Protein 5H5R (pdb70)

Organism: Homo sapiens (NCBI:txid9606)

Secondary structure (DSSP, 8-state):
--S--GGGG---GGGBEEEBTTS-EEEGGGGTTS-EEEEEE-----HHHHHHHHHHHHHHHGGGT-EEEEEE--TTTT---S-HHHHHHHHHHTT--SEEB-----SSTTS-HHHHHHHTSTT---SSSSS--STT-EEEE-TTS-EEEEE-TTS-GGGGGGTGGGG-/--EEETTEEEE--

Sequence (181 aa):
SASRDDWRAARRSMMHEFSAKDIDGHMMVNLDKYRGFVSIVTNVASQQGKTEVNYTQLVDLHARYAERGLRILAFPSNQFGKQEPGSNEEEIKEFAAGYNVKFDMFSSKIEVNGDDAHPLWKWMKIQPKGKGGIILGNAIKWNFTKFLIDKNGVVVKRYGPMEEEPLVIEKDLPHYFCRAWYQNYCALRR

GO terms:
  GO:0004602 glutathione peroxidase activity (F, IDA)
  GO:0005829 cytosol (C, IDA)
  GO:0019369 arachidonate metabolic process (P, IDA)
  GO:0019372 lipoxygenase pathway (P, IDA)
  GO:0110076 negative regulation of ferroptosis (P, IDA)
  GO:0047066 phospholipid-hydroperoxide glutathione peroxidase activity (F, IDA)
  GO:0005737 cytoplasm (C, EXP)
  GO:0005739 mitochondrion (C, HTP)
  GO:0042759 long-chain fatty acid biosynthetic process (P, TAS)
  GO:0005829 cytosol (C, TAS)
  GO:0047066 phospholipid-hydroperoxide glutathione peroxidase activity (F, TAS)
  GO:0004602 glutathione peroxidase activity (F, IMP)
  GO:0042802 identical protein binding (F, IMP)
  GO:0032991 protein-containing complex (C, IMP)
  GO:0051258 protein polymerization (P, IMP)
  GO:0005515 protein binding (F, IPI)
  GO:0006644 phospholipid metabolic process (P, TAS)
  GO:0070062 extracellular exosome (C, HDA)
  GO:0005634 nucleus (C, HDA)

Radius of gyration: 14.92 Å; Cα contacts (8 Å, |Δi|>4): 391; chains: 2; bounding box: 40×33×33 Å

B-factor: mean 11.1, std 5.09, range [5.58, 38.01]

Structure (mmCIF, N/CA/C/O backbone):
data_5H5R
#
_entry.id   5H5R
#
_cell.length_a   41.247
_cell.length_b   41.247
_cell.length_c   92.902
_cell.angle_alpha   90.00
_cell.angle_beta   90.00
_cell.angle_gamma   120.00
#
_symmetry.space_group_name_H-M   'P 32'
#
loop_
_entity.id
_entity.type
_entity.pdbx_description
1 polymer 'Phospholipid hydroperoxide glutathione peroxidase, mitochondrial'
2 polymer GXpep-2
3 non-polymer GLYCEROL
4 water water
#
loop_
_atom_site.group_PDB
_atom_site.id
_atom_site.type_symbol
_atom_site.label_atom_id
_atom_site.label_alt_id
_atom_site.label_comp_id
_atom_site.label_asym_id
_atom_site.label_entity_id
_atom_site.label_seq_id
_atom_site.pdbx_PDB_ins_code
_atom_site.Cartn_x
_atom_site.Cartn_y
_atom_site.Cartn_z
_atom_site.occupancy
_atom_site.B_iso_or_equiv
_atom_site.auth_seq_id
_atom_site.auth_comp_id
_atom_site.auth_asym_id
_atom_site.auth_atom_id
_atom_site.pdbx_PDB_model_num
ATOM 1 N N . SER A 1 1 ? 36.879 -0.415 28.279 1.00 28.48 29 SER A N 1
ATOM 2 C CA . SER A 1 1 ? 37.736 0.685 28.838 1.00 28.57 29 SER A CA 1
ATOM 3 C C . SER A 1 1 ? 39.234 0.550 28.456 1.00 27.35 29 SER A C 1
ATOM 4 O O . SER A 1 1 ? 39.775 1.453 27.819 1.00 27.15 29 SER A O 1
ATOM 7 N N . ALA A 1 2 ? 39.894 -0.551 28.834 1.00 25.49 30 ALA A N 1
ATOM 8 C CA . ALA A 1 2 ? 41.220 -0.912 28.264 1.00 24.58 30 ALA A CA 1
ATOM 9 C C . ALA A 1 2 ? 41.087 -1.341 26.797 1.00 22.93 30 ALA A C 1
ATOM 10 O O . ALA A 1 2 ? 42.044 -1.269 26.030 1.00 23.23 30 ALA A O 1
ATOM 12 N N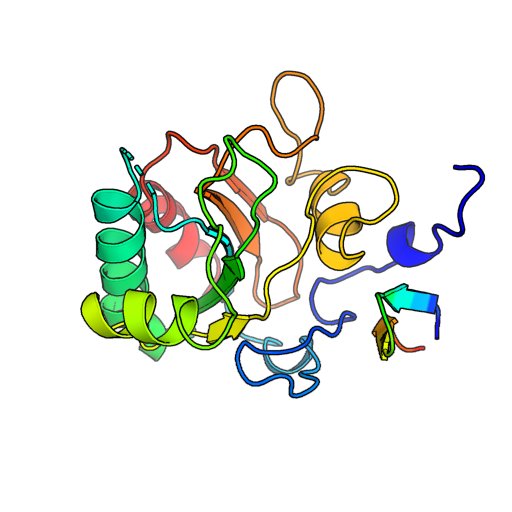 . SER A 1 3 ? 39.901 -1.803 26.419 1.00 20.94 31 SER A N 1
ATOM 13 C CA . SER A 1 3 ? 39.612 -2.152 25.028 1.00 19.16 31 SER A CA 1
ATOM 14 C C . SER A 1 3 ? 39.252 -0.930 24.187 1.00 16.84 31 SER A C 1
ATOM 15 O O . SER A 1 3 ? 38.860 0.131 24.692 1.00 16.67 31 SER A O 1
ATOM 18 N N . ARG A 1 4 ? 39.405 -1.103 22.882 1.00 14.76 32 ARG A N 1
ATOM 19 C CA . ARG A 1 4 ? 39.009 -0.067 21.947 1.00 13.18 32 ARG A CA 1
ATOM 20 C C . ARG A 1 4 ? 37.500 0.145 22.070 1.00 12.36 32 ARG A C 1
ATOM 21 O O . ARG A 1 4 ? 36.713 -0.817 22.024 1.00 12.45 32 ARG A O 1
ATOM 29 N N . ASP A 1 5 ? 37.100 1.399 22.218 1.00 11.86 33 ASP A N 1
ATOM 30 C CA . ASP A 1 5 ? 35.679 1.706 22.381 1.00 11.71 33 ASP A CA 1
ATOM 31 C C . ASP A 1 5 ? 35.230 2.921 21.565 1.00 11.02 33 ASP A C 1
ATOM 32 O O . ASP A 1 5 ? 34.384 3.706 21.988 1.00 10.86 33 ASP A O 1
ATOM 37 N N . ASP A 1 6 ? 35.761 3.028 20.342 1.00 10.73 34 ASP A N 1
ATOM 38 C CA . ASP A 1 6 ? 35.258 4.005 19.379 1.00 10.59 34 ASP A CA 1
ATOM 39 C C . ASP A 1 6 ? 33.814 3.742 18.981 1.00 9.80 34 ASP A C 1
ATOM 40 O O . ASP A 1 6 ? 33.166 4.655 18.462 1.00 9.66 34 ASP A O 1
ATOM 45 N N . TRP A 1 7 ? 33.284 2.534 19.240 1.00 9.26 35 TRP A N 1
ATOM 46 C CA . TRP A 1 7 ? 31.849 2.292 19.077 1.00 8.91 35 TRP A CA 1
ATOM 47 C C . TRP A 1 7 ? 30.994 3.265 19.903 1.00 9.03 35 TRP A C 1
ATOM 48 O O . TRP A 1 7 ? 29.852 3.500 19.543 1.00 8.97 35 TRP A O 1
ATOM 59 N N . ARG A 1 8 ? 31.535 3.822 20.992 1.00 9.63 36 ARG A N 1
ATOM 60 C CA . ARG A 1 8 ? 30.775 4.765 21.794 1.00 10.18 36 ARG A CA 1
ATOM 61 C C . ARG A 1 8 ? 30.357 6.003 21.016 1.00 10.12 36 ARG A C 1
ATOM 62 O O . ARG A 1 8 ? 29.327 6.599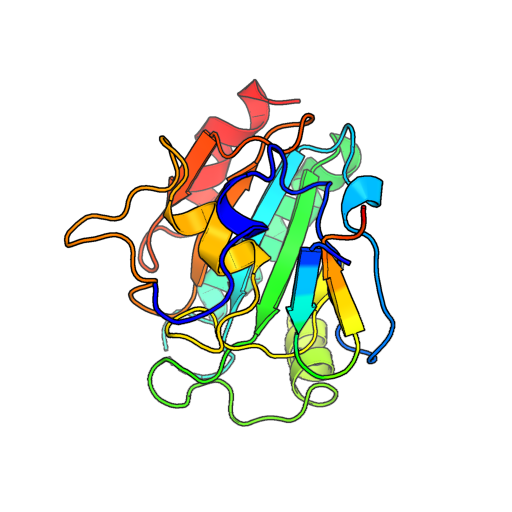 21.342 1.00 10.78 36 ARG A O 1
ATOM 70 N N . ALA A 1 9 ? 31.132 6.387 20.004 1.00 10.06 37 ALA A N 1
ATOM 71 C CA . ALA A 1 9 ? 30.867 7.613 19.237 1.00 10.22 37 ALA A CA 1
ATOM 72 C C . ALA A 1 9 ? 29.934 7.406 18.058 1.00 10.11 37 ALA A C 1
ATOM 73 O O . ALA A 1 9 ? 29.581 8.384 17.404 1.00 10.92 37 ALA A O 1
ATOM 75 N N . ALA A 1 10 ? 29.503 6.176 17.768 1.00 9.56 38 ALA A N 1
ATOM 76 C CA . ALA A 1 10 ? 28.474 5.996 16.747 1.00 9.23 38 ALA A CA 1
ATOM 77 C C . ALA A 1 10 ? 27.234 6.790 17.146 1.00 9.37 38 ALA A C 1
ATOM 78 O O . ALA A 1 10 ? 26.947 6.968 18.331 1.00 9.24 38 ALA A O 1
ATOM 80 N N . ARG A 1 11 ? 26.517 7.282 16.149 1.00 9.81 39 ARG A N 1
ATOM 81 C CA A ARG A 1 11 ? 25.338 8.130 16.372 0.50 9.99 39 ARG A CA 1
ATOM 82 C CA B ARG A 1 11 ? 25.325 8.100 16.407 0.50 10.11 39 ARG A CA 1
ATOM 83 C C . ARG A 1 11 ? 24.015 7.460 15.952 1.00 9.65 39 ARG A C 1
ATOM 84 O O . ARG A 1 11 ? 22.938 8.025 16.132 1.00 9.98 39 ARG A O 1
ATOM 99 N N . SER A 1 12 ? 24.093 6.252 15.407 1.00 9.03 40 SER A N 1
ATOM 100 C CA . SER A 1 12 ? 22.914 5.553 14.901 1.00 8.85 40 SER A CA 1
ATOM 101 C C . SER A 1 12 ? 23.174 4.064 14.809 1.00 8.30 40 SER A C 1
ATOM 102 O O . SER A 1 12 ? 24.307 3.651 14.500 1.00 8.12 40 SER A O 1
ATOM 105 N N . MET A 1 13 ? 22.123 3.266 15.033 1.00 8.15 41 MET A N 1
ATOM 106 C CA A MET A 1 13 ? 22.180 1.839 14.764 0.70 7.70 41 MET A CA 1
ATOM 107 C CA B MET A 1 13 ? 22.177 1.833 14.761 0.30 8.61 41 MET A CA 1
ATOM 108 C C . MET A 1 13 ? 22.602 1.573 13.322 1.00 8.01 41 MET A C 1
ATOM 109 O O . MET A 1 13 ? 23.252 0.563 13.035 1.00 7.91 41 MET A O 1
ATOM 118 N N . HIS A 1 14 ? 22.232 2.487 12.424 1.00 8.32 42 HIS A N 1
ATOM 119 C CA . HIS A 1 14 ? 22.505 2.324 11.003 1.00 8.73 42 HIS A CA 1
ATOM 120 C C . HIS A 1 14 ? 23.971 2.336 10.637 1.00 8.54 42 HIS A C 1
ATOM 121 O O . HIS A 1 14 ? 24.302 1.967 9.505 1.00 9.09 42 HIS A O 1
ATOM 128 N N . GLU A 1 15 ? 24.845 2.758 11.556 1.00 8.12 43 GLU A N 1
ATOM 129 C CA . GLU A 1 15 ? 26.277 2.743 11.278 1.00 8.1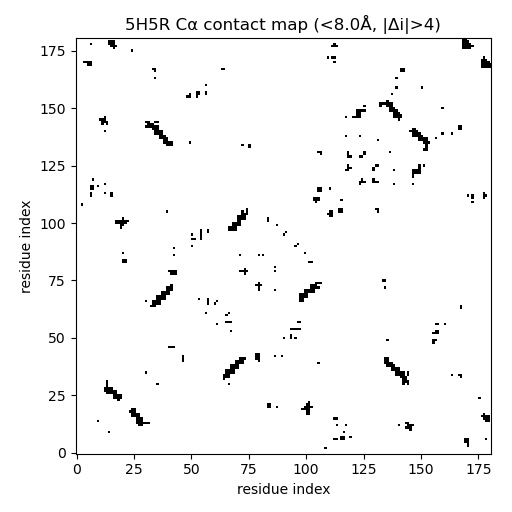9 43 GLU A CA 1
ATOM 130 C C . GLU A 1 15 ? 26.888 1.352 11.355 1.00 7.69 43 GLU A C 1
ATOM 131 O O . GLU A 1 15 ? 27.987 1.147 10.835 1.00 7.63 43 GLU A O 1
ATOM 137 N N . PHE A 1 16 ? 26.222 0.423 12.025 1.00 7.25 44 PHE A N 1
ATOM 138 C CA . PHE A 1 16 ? 26.817 -0.878 12.355 1.00 7.03 44 PHE A CA 1
ATOM 139 C C . PHE A 1 16 ? 26.588 -1.903 11.249 1.00 7.04 44 PHE A C 1
ATOM 140 O O . PHE A 1 16 ? 25.792 -1.689 10.322 1.00 7.24 44 PHE A O 1
ATOM 148 N N . SER A 1 17 ? 27.305 -3.014 11.372 1.00 7.01 45 SER A N 1
ATOM 149 C CA . SER A 1 17 ? 27.153 -4.186 10.502 1.00 7.25 45 SER A CA 1
ATOM 150 C C . SER A 1 17 ? 27.135 -5.430 11.368 1.00 7.15 45 SER A C 1
ATOM 151 O O . SER A 1 17 ? 27.727 -5.448 12.453 1.00 7.16 45 SER A O 1
ATOM 154 N N . ALA A 1 18 ? 26.466 -6.480 10.889 1.00 7.13 46 ALA A N 1
ATOM 155 C CA . ALA A 1 18 ? 26.434 -7.750 11.601 1.00 7.25 46 ALA A CA 1
ATOM 156 C C . ALA A 1 18 ? 26.218 -8.880 10.628 1.00 7.46 46 ALA A C 1
ATOM 157 O O . ALA A 1 18 ? 25.579 -8.713 9.582 1.00 7.83 46 ALA A O 1
ATOM 159 N N . LYS A 1 19 ? 26.718 -10.059 10.975 1.00 7.59 47 LYS A N 1
ATOM 160 C CA . LYS A 1 19 ? 26.442 -11.227 10.151 1.00 8.03 47 LYS A CA 1
ATOM 161 C C . LYS A 1 19 ? 25.041 -11.751 10.374 1.00 7.31 47 LYS A C 1
ATOM 162 O O . LYS A 1 19 ? 24.608 -11.939 11.528 1.00 6.93 47 LYS A O 1
ATOM 168 N N . ASP A 1 20 ? 24.344 -12.012 9.278 1.00 7.14 48 ASP A N 1
ATOM 169 C CA . ASP A 1 20 ? 23.032 -12.640 9.353 1.00 7.27 48 ASP A CA 1
ATOM 170 C C . ASP A 1 20 ? 23.179 -14.106 9.747 1.00 7.03 48 ASP A C 1
ATOM 171 O O . ASP A 1 20 ? 24.296 -14.631 9.894 1.00 6.92 48 ASP A O 1
ATOM 176 N N . ILE A 1 21 ? 22.053 -14.793 9.913 1.00 7.10 49 ILE A N 1
ATOM 177 C CA . ILE A 1 21 ? 22.094 -16.151 10.462 1.00 7.70 49 ILE A CA 1
ATOM 178 C C . ILE A 1 21 ? 22.747 -17.150 9.499 1.00 8.16 49 ILE A C 1
ATOM 179 O O . ILE A 1 21 ? 23.117 -18.237 9.915 1.00 8.42 49 ILE A O 1
ATOM 184 N N . ASP A 1 22 ? 22.862 -16.791 8.217 1.00 8.60 50 ASP A N 1
ATOM 185 C CA . ASP A 1 22 ? 23.578 -17.591 7.220 1.00 9.63 50 ASP A CA 1
ATOM 186 C C . ASP A 1 22 ? 25.047 -17.231 7.065 1.00 9.36 50 ASP A C 1
ATOM 187 O O . ASP A 1 22 ? 25.716 -17.758 6.177 1.00 9.84 50 ASP A O 1
ATOM 192 N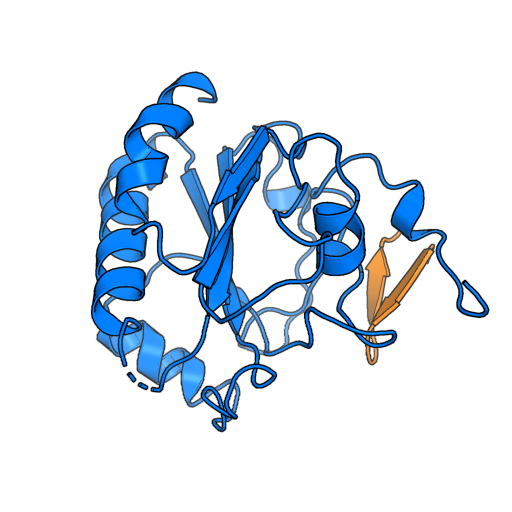 N . GLY A 1 23 ? 25.554 -16.346 7.905 1.00 8.68 51 GLY A N 1
ATOM 193 C CA . GLY A 1 23 ? 26.971 -15.982 7.910 1.00 8.91 51 GLY A CA 1
ATOM 194 C C . GLY A 1 23 ? 27.345 -14.836 6.990 1.00 9.03 51 GLY A C 1
ATOM 195 O O . GLY A 1 23 ? 28.539 -14.555 6.824 1.00 9.65 51 GLY A O 1
ATOM 196 N N . HIS A 1 24 ? 26.359 -14.166 6.390 1.00 9.03 52 HIS A N 1
ATOM 197 C CA . HIS A 1 24 ? 26.633 -13.097 5.421 1.00 9.82 52 HIS A CA 1
ATOM 198 C C . HIS A 1 24 ? 26.596 -11.745 6.092 1.00 10.14 52 HIS A C 1
ATOM 199 O O . HIS A 1 24 ? 25.710 -11.460 6.899 1.00 9.24 52 HIS A O 1
ATOM 206 N N A MET A 1 25 ? 27.548 -10.892 5.731 0.50 11.01 53 MET A N 1
ATOM 207 N N B MET A 1 25 ? 27.562 -10.890 5.770 0.50 10.87 53 MET A N 1
ATOM 208 C CA A MET A 1 25 ? 27.739 -9.599 6.382 0.50 11.85 53 MET A CA 1
ATOM 209 C CA B MET A 1 25 ? 27.663 -9.616 6.471 0.50 11.57 53 MET A CA 1
ATOM 210 C C A MET A 1 25 ? 26.724 -8.567 5.875 0.50 11.50 53 MET A C 1
ATOM 211 C C B MET A 1 25 ? 26.721 -8.580 5.897 0.50 11.35 53 MET A C 1
ATOM 212 O O A MET A 1 25 ? 26.756 -8.221 4.694 0.50 12.17 53 MET A O 1
ATOM 213 O O B MET A 1 25 ? 26.814 -8.232 4.719 0.50 11.96 53 MET A O 1
ATOM 222 N N . VAL A 1 26 ? 25.838 -8.106 6.774 1.00 10.66 54 VAL A N 1
ATOM 223 C CA . VAL A 1 26 ? 24.752 -7.166 6.481 1.00 10.58 54 VAL A CA 1
ATOM 224 C C . VAL A 1 26 ? 25.075 -5.791 7.109 1.00 9.58 54 VAL A C 1
ATOM 225 O O . VAL A 1 26 ? 25.307 -5.667 8.312 1.00 9.21 54 VAL A O 1
ATOM 229 N N . ASN A 1 27 ? 25.066 -4.743 6.287 1.00 9.48 55 ASN A N 1
ATOM 230 C CA . ASN A 1 27 ? 25.169 -3.367 6.786 1.00 9.47 55 ASN A CA 1
ATOM 231 C C . ASN A 1 27 ? 23.794 -2.915 7.255 1.00 8.91 55 ASN A C 1
ATOM 232 O O . ASN A 1 27 ? 22.798 -2.992 6.519 1.00 9.21 55 ASN A O 1
ATOM 237 N N . LEU A 1 28 ? 23.727 -2.423 8.492 1.00 8.36 56 LEU A N 1
ATOM 238 C CA . LEU A 1 28 ? 22.445 -2.088 9.105 1.00 8.32 56 LEU A CA 1
ATOM 239 C C . LEU A 1 28 ? 21.905 -0.746 8.614 1.00 8.71 56 LEU A C 1
ATOM 240 O O . LEU A 1 28 ? 20.796 -0.359 8.992 1.00 8.54 56 LEU A O 1
ATOM 245 N N . ASP A 1 29 ? 22.658 -0.050 7.752 1.00 9.34 57 ASP A N 1
ATOM 246 C CA . ASP A 1 29 ? 22.101 1.136 7.085 1.00 10.25 57 ASP A CA 1
ATOM 247 C C . ASP A 1 29 ? 20.953 0.790 6.130 1.00 10.32 57 ASP A C 1
ATOM 248 O O . ASP A 1 29 ? 20.216 1.684 5.721 1.00 10.68 57 ASP A O 1
ATOM 253 N N . LYS A 1 30 ? 20.761 -0.487 5.801 1.00 10.39 58 LYS A N 1
ATOM 254 C CA . LYS A 1 30 ? 19.514 -0.914 5.123 1.00 11.04 58 LYS A CA 1
ATOM 255 C C . LYS A 1 30 ? 18.248 -0.537 5.901 1.00 10.58 58 LYS A C 1
ATOM 256 O O . LYS A 1 30 ? 17.175 -0.469 5.302 1.00 11.34 58 LYS A O 1
ATOM 262 N N . TYR A 1 31 ? 18.358 -0.305 7.213 1.00 9.64 59 TYR A N 1
ATOM 263 C CA . TYR A 1 31 ? 17.210 0.041 8.047 1.00 9.41 59 TYR A CA 1
ATOM 264 C C . TYR A 1 31 ? 16.924 1.542 8.128 1.00 9.68 59 TYR A C 1
ATOM 265 O O . TYR A 1 31 ? 16.019 1.950 8.840 1.00 9.40 59 TYR A O 1
ATOM 274 N N . ARG A 1 32 ? 17.678 2.368 7.393 1.00 10.59 60 ARG A N 1
ATOM 275 C CA . ARG A 1 32 ? 17.384 3.803 7.279 1.00 11.85 60 ARG A CA 1
ATOM 276 C C . ARG A 1 32 ? 15.965 3.983 6.779 1.00 11.33 60 ARG A C 1
ATOM 277 O O . ARG A 1 32 ? 15.602 3.440 5.729 1.00 11.56 60 ARG A O 1
ATOM 285 N N . GLY A 1 33 ? 15.160 4.723 7.535 1.00 10.85 61 GLY A N 1
ATOM 286 C CA . GLY A 1 33 ? 13.780 4.976 7.158 1.00 11.28 61 GLY A CA 1
ATOM 287 C C . GLY A 1 33 ? 12.795 3.947 7.666 1.00 11.03 61 GLY A C 1
ATOM 288 O O . GLY A 1 33 ? 11.599 4.052 7.372 1.00 11.51 61 GLY A O 1
ATOM 289 N N . PHE A 1 34 ? 13.273 2.948 8.428 1.00 10.53 62 PHE A N 1
ATOM 290 C CA . PHE A 1 34 ? 12.435 1.857 8.951 1.00 10.67 62 PHE A CA 1
ATOM 291 C C . PHE A 1 34 ? 12.494 1.781 10.461 1.00 10.13 62 PHE A C 1
ATOM 292 O O . PHE A 1 34 ? 13.576 1.628 11.044 1.00 12.09 62 PHE A O 1
ATOM 300 N N . VAL A 1 35 ? 11.339 1.798 11.092 1.00 9.15 63 VAL A N 1
ATOM 301 C CA . VAL A 1 35 ? 11.260 1.622 12.543 1.00 8.35 63 VAL A CA 1
ATOM 302 C C . VAL A 1 35 ? 11.709 0.197 12.856 1.00 7.90 63 VAL A C 1
ATOM 303 O O . VAL A 1 35 ? 11.264 -0.747 12.193 1.00 7.84 63 VAL A O 1
ATOM 307 N N . SER A 1 36 ? 12.586 0.046 13.844 1.00 7.61 64 SER A N 1
ATOM 308 C CA . SER A 1 36 ? 13.173 -1.284 14.094 1.00 7.55 64 SER A CA 1
ATOM 309 C C . SER A 1 36 ? 13.078 -1.676 15.550 1.00 7.14 64 SER A C 1
ATOM 310 O O . SER A 1 36 ? 13.167 -0.832 16.445 1.00 7.54 64 SER A O 1
ATOM 313 N N . ILE A 1 37 ? 12.902 -2.971 15.779 1.00 6.82 65 ILE A N 1
ATOM 314 C CA . ILE A 1 37 ? 13.043 -3.563 17.106 1.00 6.73 65 ILE A CA 1
ATOM 315 C C . ILE A 1 37 ? 14.257 -4.464 17.051 1.00 6.35 65 ILE A C 1
ATOM 316 O O . ILE A 1 37 ? 14.335 -5.336 16.179 1.00 6.58 65 ILE A O 1
ATOM 321 N N . VAL A 1 38 ? 15.217 -4.243 17.951 1.00 6.15 66 VAL A N 1
ATOM 322 C CA . VAL A 1 38 ? 16.389 -5.115 18.070 1.00 6.06 66 VAL A CA 1
ATOM 323 C C . VAL A 1 38 ? 16.226 -5.917 19.345 1.00 5.85 66 VAL A C 1
ATOM 324 O O . VAL A 1 38 ? 15.981 -5.343 20.420 1.00 6.2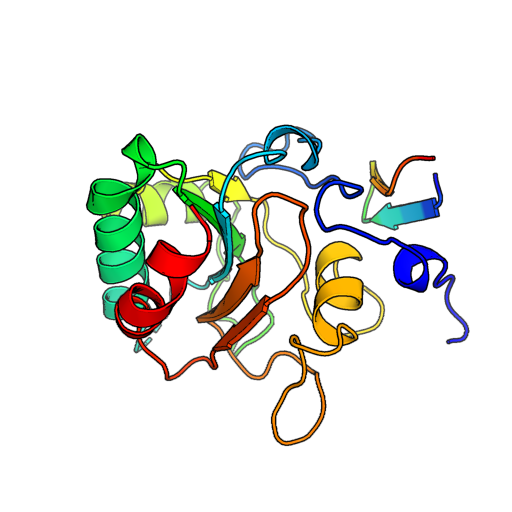3 66 VAL A O 1
ATOM 328 N N . THR A 1 39 ? 16.367 -7.248 19.239 1.00 5.68 67 THR A N 1
ATOM 329 C CA . THR A 1 39 ? 16.139 -8.096 20.401 1.00 5.86 67 THR A CA 1
ATOM 330 C C . THR A 1 39 ? 17.112 -9.250 20.421 1.00 5.72 67 THR A C 1
ATOM 331 O O . THR A 1 39 ? 17.552 -9.714 19.362 1.00 6.00 67 THR A O 1
ATOM 335 N N . ASN A 1 40 ? 17.454 -9.714 21.617 1.00 5.76 68 ASN A N 1
ATOM 336 C CA . ASN A 1 40 ? 18.285 -10.913 21.773 1.00 5.75 68 ASN A CA 1
ATOM 337 C C . ASN A 1 40 ? 17.377 -12.101 22.066 1.00 5.84 68 ASN A C 1
ATOM 338 O O . ASN A 1 40 ? 16.493 -11.996 22.926 1.00 6.21 68 ASN A O 1
ATOM 343 N N . VAL A 1 41 ? 17.588 -13.212 21.356 1.00 5.88 69 VAL A N 1
ATOM 344 C CA . VAL A 1 41 ? 16.674 -14.334 21.430 1.00 6.02 69 VAL A CA 1
ATOM 345 C C . VAL A 1 41 ? 17.375 -15.582 21.948 1.00 6.16 69 VAL A C 1
ATOM 346 O O . VAL A 1 41 ? 18.606 -15.676 21.982 1.00 6.17 69 VAL A O 1
ATOM 350 N N . ALA A 1 42 ? 16.568 -16.547 22.368 1.00 6.54 70 ALA A N 1
ATOM 351 C CA . ALA A 1 42 ? 17.060 -17.871 22.779 1.00 6.84 70 ALA A CA 1
ATOM 352 C C . ALA A 1 42 ? 15.892 -18.849 22.600 1.00 7.09 70 ALA A C 1
ATOM 353 O O . ALA A 1 42 ? 14.720 -18.464 22.702 1.00 7.20 70 ALA A O 1
ATOM 355 N N . SER A 1 43 ? 16.229 -20.102 22.332 1.00 7.47 71 SER A N 1
ATOM 356 C CA . SER A 1 43 ? 15.218 -21.129 22.032 1.00 8.03 71 SER A CA 1
ATOM 357 C C . SER A 1 43 ? 14.696 -21.896 23.236 1.00 8.63 71 SER A C 1
ATOM 358 O O . SER A 1 43 ? 13.624 -22.480 23.130 1.00 8.89 71 SER A O 1
ATOM 361 N N . GLN A 1 44 ? 15.426 -21.917 24.351 1.00 9.09 72 GLN A N 1
ATOM 362 C CA A GLN A 1 44 ? 15.119 -22.829 25.473 0.50 9.94 72 GLN A CA 1
ATOM 363 C CA B GLN A 1 44 ? 15.136 -22.830 25.470 0.50 9.83 72 GLN A CA 1
ATOM 364 C C . GLN A 1 44 ? 14.767 -22.069 26.747 1.00 10.06 72 GLN A C 1
ATOM 365 O O . GLN A 1 44 ? 15.179 -22.433 27.838 1.00 10.92 72 GLN A O 1
ATOM 385 N N . GLY A 1 46 ? 11.535 -20.310 29.122 1.00 10.83 74 GLY A N 1
ATOM 386 C CA . GLY A 1 46 ? 10.102 -20.471 29.357 1.00 11.26 74 GLY A CA 1
ATOM 387 C C . GLY A 1 46 ? 9.222 -19.502 28.586 1.00 11.18 74 GLY A C 1
ATOM 388 O O . GLY A 1 46 ? 8.064 -19.812 28.268 1.00 12.16 74 GLY A O 1
ATOM 389 N N . LYS A 1 47 ? 9.750 -18.318 28.288 1.00 10.77 75 LYS A N 1
ATOM 390 C CA . LYS A 1 47 ? 9.037 -17.307 27.507 1.00 10.89 75 LYS A CA 1
ATOM 391 C C . LYS A 1 47 ? 9.453 -17.242 26.034 1.00 9.49 75 LYS A C 1
ATOM 392 O O . LYS A 1 47 ? 9.082 -16.307 25.326 1.00 9.02 75 LYS A O 1
ATOM 398 N N . THR A 1 48 ? 10.202 -18.238 25.546 1.00 8.69 76 THR A N 1
ATOM 399 C CA . THR A 1 48 ? 10.536 -18.291 24.115 1.00 8.29 76 THR A CA 1
ATOM 400 C C . THR A 1 48 ? 9.283 -18.253 23.246 1.00 8.28 76 THR A C 1
ATOM 401 O O . THR A 1 48 ? 9.216 -17.495 22.271 1.00 7.88 76 THR A O 1
ATOM 405 N N . GLU A 1 49 ? 8.294 -19.057 23.608 1.00 8.93 77 GLU A N 1
ATOM 406 C CA . GLU A 1 49 ? 7.079 -19.140 22.809 1.00 9.69 77 GLU A CA 1
ATOM 407 C C . GLU A 1 49 ? 6.339 -17.809 22.728 1.00 9.22 77 GLU A C 1
ATOM 408 O O . GLU A 1 49 ? 5.971 -17.359 21.650 1.00 8.93 77 GLU A O 1
ATOM 414 N N . VAL A 1 50 ? 6.100 -17.186 23.862 1.00 9.09 78 VAL A N 1
ATOM 415 C CA . VAL A 1 50 ? 5.366 -15.923 23.847 1.00 9.31 78 VAL A CA 1
ATOM 416 C C . VAL A 1 50 ? 6.143 -14.841 23.101 1.00 8.57 78 VAL A C 1
ATOM 417 O O . VAL A 1 50 ? 5.553 -14.052 22.344 1.00 8.50 78 VAL A O 1
ATOM 421 N N . ASN A 1 51 ? 7.466 -14.795 23.289 1.00 8.03 79 ASN A N 1
ATOM 422 C CA . ASN A 1 51 ? 8.261 -13.790 22.584 1.00 7.78 79 ASN A CA 1
ATOM 423 C C . ASN A 1 51 ? 8.287 -14.008 21.075 1.00 7.64 79 ASN A C 1
ATOM 424 O O . ASN A 1 51 ? 8.025 -13.073 20.319 1.00 7.53 79 ASN A O 1
ATOM 429 N N . TYR A 1 52 ? 8.577 -15.230 20.621 1.00 7.40 80 TYR A N 1
ATOM 430 C CA . TYR A 1 52 ? 8.611 -15.448 19.171 1.00 7.38 80 TYR A CA 1
ATOM 431 C C . TYR A 1 52 ? 7.238 -15.219 18.556 1.00 7.51 80 TYR A C 1
ATOM 432 O O . TYR A 1 52 ? 7.114 -14.576 17.509 1.00 7.48 80 TYR A O 1
ATOM 441 N N . THR A 1 53 ? 6.186 -15.737 19.194 1.00 7.79 81 THR A N 1
ATOM 442 C CA . THR A 1 53 ? 4.868 -15.593 18.593 1.00 8.22 81 THR A CA 1
ATOM 443 C C . THR A 1 53 ? 4.460 -14.119 18.470 1.00 8.01 81 THR A C 1
ATOM 444 O O . THR A 1 53 ? 3.893 -13.692 17.456 1.00 8.03 81 THR A O 1
ATOM 448 N N . GLN A 1 54 ? 4.751 -13.337 19.507 1.00 7.86 82 GLN A N 1
ATOM 449 C CA . GLN A 1 54 ? 4.350 -11.930 19.487 1.00 7.95 82 GLN A CA 1
ATOM 450 C C . GLN A 1 54 ? 5.252 -11.078 18.598 1.00 7.65 82 GLN A C 1
ATOM 451 O O . GLN A 1 54 ? 4.783 -10.097 18.015 1.00 7.68 82 GLN A O 1
ATOM 457 N N . LEU A 1 55 ? 6.529 -11.433 18.471 1.00 7.52 83 LEU A N 1
ATOM 458 C CA . LEU A 1 55 ? 7.384 -10.738 17.506 1.00 7.39 83 LEU A CA 1
ATOM 459 C C . LEU A 1 55 ? 6.898 -10.985 16.083 1.00 7.49 83 LEU A C 1
ATOM 460 O O . LEU A 1 55 ? 6.860 -10.066 15.246 1.00 7.30 83 LEU A O 1
ATOM 465 N N . VAL A 1 56 ? 6.518 -12.231 15.803 1.00 7.56 84 VAL A N 1
ATOM 466 C CA . VAL A 1 56 ? 5.926 -12.574 14.510 1.00 7.91 84 VAL A CA 1
ATOM 467 C C . VAL A 1 56 ? 4.633 -11.768 14.301 1.00 8.28 84 VAL A C 1
ATOM 468 O O . VAL A 1 56 ? 4.424 -11.211 13.221 1.00 8.51 84 VAL A O 1
ATOM 472 N N . ASP A 1 57 ? 3.786 -11.688 15.324 1.00 8.61 85 ASP A N 1
ATOM 473 C CA . ASP A 1 57 ? 2.569 -10.860 15.246 1.00 9.15 85 ASP A CA 1
ATOM 474 C C . ASP A 1 57 ? 2.900 -9.421 14.874 1.00 8.83 85 ASP A C 1
ATOM 475 O O . ASP A 1 57 ? 2.292 -8.851 13.961 1.00 9.01 85 ASP A O 1
ATOM 480 N N . LEU A 1 58 ? 3.864 -8.821 15.562 1.00 8.61 86 LEU A N 1
ATOM 481 C CA . LEU A 1 58 ? 4.232 -7.449 15.262 1.00 8.67 86 LEU A CA 1
ATOM 482 C C . LEU A 1 58 ? 4.712 -7.269 13.836 1.00 8.56 86 LEU A C 1
ATOM 483 O O . LEU A 1 58 ? 4.319 -6.319 13.143 1.00 8.74 86 LEU A O 1
ATOM 488 N N . HIS A 1 59 ? 5.590 -8.159 13.393 1.00 8.49 87 HIS A N 1
ATOM 489 C CA . HIS A 1 59 ? 6.099 -8.064 12.033 1.00 8.86 87 HIS A CA 1
ATOM 490 C C . HIS A 1 59 ? 4.998 -8.255 11.000 1.00 9.06 87 HIS A C 1
ATOM 491 O O . HIS A 1 59 ? 4.921 -7.508 10.012 1.00 9.18 87 HIS A O 1
ATOM 498 N N . ALA A 1 60 ? 4.127 -9.222 11.227 1.00 9.32 88 ALA A N 1
ATOM 499 C CA . ALA A 1 60 ? 3.027 -9.468 10.295 1.00 10.04 88 ALA A CA 1
ATOM 500 C C . ALA A 1 60 ? 2.118 -8.256 10.176 1.00 10.30 88 ALA A C 1
ATOM 501 O O . ALA A 1 60 ? 1.674 -7.901 9.081 1.00 10.88 88 ALA A O 1
ATOM 503 N N . ARG A 1 61 ? 1.823 -7.636 11.305 1.00 10.08 89 ARG A N 1
ATOM 504 C CA . ARG A 1 61 ? 0.946 -6.465 11.339 1.00 10.45 89 ARG A CA 1
ATOM 505 C C . ARG A 1 61 ? 1.575 -5.205 10.766 1.00 10.22 89 ARG A C 1
ATOM 506 O O . ARG A 1 61 ? 0.882 -4.419 10.107 1.00 10.86 89 ARG A O 1
ATOM 514 N N . TYR A 1 62 ? 2.856 -4.979 11.037 1.00 9.66 90 TYR A N 1
ATOM 515 C CA . TYR A 1 62 ? 3.442 -3.651 10.797 1.00 9.65 90 TYR A CA 1
ATOM 516 C C . TYR A 1 62 ? 4.569 -3.620 9.761 1.00 9.90 90 TYR A C 1
ATOM 517 O O . TYR A 1 62 ? 5.095 -2.555 9.463 1.00 9.59 90 TYR A O 1
ATOM 526 N N . ALA A 1 63 ? 4.959 -4.760 9.196 1.00 10.25 91 ALA A N 1
ATOM 527 C CA . ALA A 1 63 ? 6.017 -4.740 8.173 1.00 11.04 91 ALA A CA 1
ATOM 528 C C . ALA A 1 63 ? 5.669 -3.782 7.040 1.00 11.88 91 ALA A C 1
ATOM 529 O O . ALA A 1 63 ? 6.533 -3.082 6.522 1.00 11.78 91 ALA A O 1
ATOM 531 N N . GLU A 1 64 ? 4.387 -3.726 6.674 1.00 13.53 92 GLU A N 1
ATOM 532 C CA . GLU A 1 64 ? 3.907 -2.812 5.625 1.00 15.47 92 GLU A CA 1
ATOM 533 C C . GLU A 1 64 ? 4.032 -1.319 5.994 1.00 15.54 92 GLU A C 1
ATOM 534 O O . GLU A 1 64 ? 4.110 -0.458 5.101 1.00 16.88 92 GLU A O 1
ATOM 540 N N . ARG A 1 65 ? 4.009 -0.998 7.282 1.00 14.90 93 ARG A N 1
ATOM 541 C CA . ARG A 1 65 ? 4.294 0.375 7.773 1.00 14.99 93 ARG A CA 1
ATOM 542 C C . ARG A 1 65 ? 5.790 0.686 7.801 1.00 14.41 93 ARG A C 1
ATOM 543 O O . ARG A 1 65 ? 6.162 1.845 7.997 1.00 15.90 93 ARG A O 1
ATOM 551 N N . GLY A 1 66 ? 6.632 -0.326 7.637 1.00 12.82 94 GLY A N 1
ATOM 552 C CA . GLY A 1 66 ? 8.064 -0.169 7.746 1.00 11.82 94 GLY A CA 1
ATOM 553 C C . GLY A 1 66 ? 8.683 -0.771 8.997 1.00 10.73 94 GLY A C 1
ATOM 554 O O . GLY A 1 66 ? 9.862 -0.525 9.247 1.00 11.40 94 GLY A O 1
ATOM 555 N N . LEU A 1 67 ? 7.946 -1.568 9.777 1.00 9.56 95 LEU A N 1
ATOM 556 C CA . LEU A 1 67 ? 8.572 -2.219 10.929 1.00 8.46 95 LEU A CA 1
ATOM 557 C C . LEU A 1 67 ? 9.507 -3.345 10.507 1.00 7.92 95 LEU A C 1
ATOM 558 O O . LEU A 1 67 ? 9.127 -4.212 9.722 1.00 7.97 95 LEU A O 1
ATOM 563 N N . ARG A 1 68 ? 10.708 -3.308 11.074 1.00 7.34 96 ARG A N 1
ATOM 564 C CA . ARG A 1 68 ? 11.692 -4.372 10.895 1.00 7.26 96 ARG A CA 1
ATOM 565 C C . ARG A 1 68 ? 12.087 -4.884 12.262 1.00 6.82 96 ARG A C 1
ATOM 566 O O . ARG A 1 68 ? 12.091 -4.135 13.242 1.00 6.97 96 ARG A O 1
ATOM 574 N N . ILE A 1 69 ? 12.421 -6.175 12.326 1.00 6.50 97 ILE A N 1
ATOM 575 C CA . ILE A 1 69 ? 12.849 -6.794 13.576 1.00 6.43 97 ILE A CA 1
ATOM 576 C C . ILE A 1 69 ? 14.164 -7.485 13.315 1.00 6.16 97 ILE A C 1
ATOM 577 O O . ILE A 1 69 ? 14.280 -8.263 12.379 1.00 6.32 97 ILE A O 1
ATOM 582 N N . LEU A 1 70 ? 15.166 -7.146 14.129 1.00 6.02 98 LEU A N 1
ATOM 583 C CA . LEU A 1 70 ? 16.509 -7.717 14.068 1.00 6.09 98 LEU A CA 1
ATOM 584 C C . LE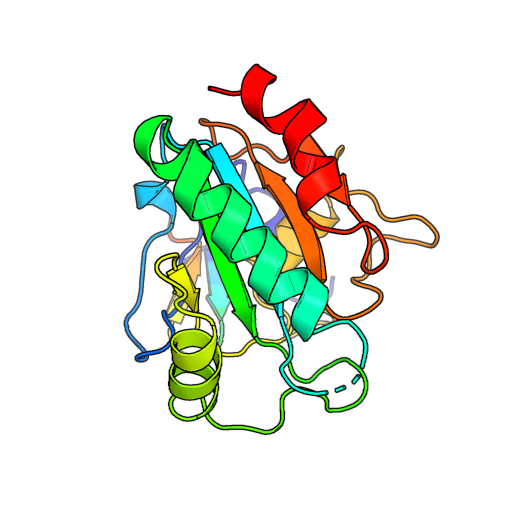U A 1 70 ? 16.686 -8.578 15.316 1.00 5.95 98 LEU A C 1
ATOM 585 O O . LEU A 1 70 ? 16.697 -8.069 16.443 1.00 6.44 98 LEU A O 1
ATOM 590 N N . ALA A 1 71 ? 16.766 -9.889 15.123 1.00 5.82 99 ALA A N 1
ATOM 591 C CA . ALA A 1 71 ? 16.843 -10.847 16.222 1.00 5.85 99 ALA A CA 1
ATOM 592 C C . ALA A 1 71 ? 18.241 -11.442 16.270 1.00 5.79 99 ALA A C 1
ATOM 593 O O . ALA A 1 71 ? 18.707 -12.081 15.313 1.00 5.91 99 ALA A O 1
ATOM 595 N N . PHE A 1 72 ? 18.900 -11.244 17.408 1.00 5.59 100 PHE A N 1
ATOM 596 C CA . PHE A 1 72 ? 20.245 -11.713 17.655 1.00 5.67 100 PHE A CA 1
ATOM 597 C C . PHE A 1 72 ? 20.209 -12.844 18.662 1.00 5.58 100 PHE A C 1
ATOM 598 O O . PHE A 1 72 ? 19.958 -12.618 19.853 1.00 5.67 100 PHE A O 1
ATOM 606 N N . PRO A 1 73 ? 20.458 -14.094 18.240 1.00 5.65 101 PRO A N 1
ATOM 607 C CA . PRO A 1 73 ? 20.574 -15.169 19.208 1.00 5.90 101 PRO A CA 1
ATOM 608 C C . PRO A 1 73 ? 21.765 -14.934 20.129 1.00 6.13 101 PRO A C 1
ATOM 609 O O . PRO A 1 73 ? 22.773 -14.383 19.712 1.00 6.30 101 PRO A O 1
ATOM 613 N N . SER A 1 74 ? 21.647 -15.376 21.379 1.00 6.33 102 SER A N 1
ATOM 614 C CA . SER A 1 74 ? 22.781 -15.380 22.301 1.00 6.73 102 SER A CA 1
ATOM 615 C C . SER A 1 74 ? 22.619 -16.516 23.276 1.00 6.89 102 SER A C 1
ATOM 616 O O . SER A 1 74 ? 21.508 -16.831 23.705 1.00 6.90 102 SER A O 1
ATOM 619 N N . ASN A 1 75 ? 23.748 -17.139 23.603 1.00 7.18 103 ASN A N 1
ATOM 620 C CA . ASN A 1 75 ? 23.798 -18.242 24.575 1.00 7.57 103 ASN A CA 1
ATOM 621 C C . ASN A 1 75 ? 24.283 -17.801 25.943 1.00 8.07 103 ASN A C 1
ATOM 622 O O . ASN A 1 75 ? 24.661 -18.649 26.756 1.00 8.78 103 ASN A O 1
ATOM 627 N N . GLN A 1 76 ? 24.262 -16.503 26.230 1.00 8.05 104 GLN A N 1
ATOM 628 C CA . GLN A 1 76 ? 24.792 -15.988 27.491 1.00 8.45 104 GLN A CA 1
ATOM 629 C C . GLN A 1 76 ? 23.868 -16.117 28.704 1.00 8.59 104 GLN A C 1
ATOM 630 O O . GLN A 1 76 ? 24.299 -15.850 29.829 1.00 9.39 104 GLN A O 1
ATOM 636 N N . PHE A 1 77 ? 22.625 -16.553 28.503 1.00 8.42 105 PHE A N 1
ATOM 637 C CA . PHE A 1 77 ? 21.606 -16.532 29.566 1.00 8.70 105 PHE A CA 1
ATOM 638 C C . PHE A 1 77 ? 21.056 -17.930 29.760 1.00 8.97 105 PHE A C 1
ATOM 639 O O . PHE A 1 77 ? 20.165 -18.393 29.072 1.00 8.80 105 PHE A O 1
ATOM 647 N N . GLY A 1 78 ? 21.621 -18.609 30.747 1.00 9.47 106 GLY A N 1
ATOM 648 C CA . GLY A 1 78 ? 21.233 -19.966 31.103 1.00 10.01 106 GLY A CA 1
ATOM 649 C C . GLY A 1 78 ? 21.605 -21.000 30.068 1.00 10.21 106 GLY A C 1
ATOM 650 O O . GLY A 1 78 ? 21.050 -22.087 30.088 1.00 10.49 106 GLY A O 1
ATOM 651 N N . LYS A 1 79 ? 22.530 -20.676 29.156 1.00 10.38 107 LYS A N 1
ATOM 652 C CA . LYS A 1 79 ? 22.859 -21.567 28.043 1.00 10.81 107 LYS A CA 1
ATOM 653 C C . LYS A 1 79 ? 21.596 -22.012 27.303 1.00 9.91 107 LYS A C 1
ATOM 654 O O . LYS A 1 79 ? 21.428 -23.168 26.940 1.00 9.79 107 LYS A O 1
ATOM 660 N N . GLN A 1 80 ? 20.719 -21.050 27.048 1.00 9.03 108 GLN A N 1
ATOM 661 C CA . GLN A 1 80 ? 19.419 -21.342 26.450 1.00 8.81 108 GLN A CA 1
ATOM 662 C C . GLN A 1 80 ? 19.413 -21.220 24.924 1.00 8.26 108 GLN A C 1
ATOM 663 O O . GLN A 1 80 ? 18.360 -21.327 24.294 1.00 7.89 108 GLN A O 1
ATOM 669 N N . GLU A 1 81 ? 20.587 -21.010 24.325 1.00 7.98 109 GLU A N 1
ATOM 670 C CA . GLU A 1 81 ? 20.721 -21.033 22.866 1.00 7.88 109 GLU A CA 1
ATOM 671 C C . GLU A 1 81 ? 21.953 -21.860 22.480 1.00 8.25 109 GLU A C 1
ATOM 672 O O . GLU A 1 81 ? 22.913 -21.334 21.942 1.00 8.07 109 GLU A O 1
ATOM 678 N N . PRO A 1 82 ? 21.934 -23.168 22.772 1.00 8.82 110 PRO A N 1
ATOM 679 C CA . PRO A 1 82 ? 23.121 -23.990 22.504 1.00 9.30 110 PRO A CA 1
ATOM 680 C C . PRO A 1 82 ? 23.317 -24.388 21.041 1.00 9.31 110 PRO A C 1
ATOM 681 O O . PRO A 1 82 ? 24.356 -24.939 20.701 1.00 10.62 110 PRO A O 1
ATOM 685 N N . GLY A 1 83 ? 22.340 -24.161 20.189 1.00 8.94 111 GLY A N 1
ATOM 686 C CA . GLY A 1 83 ? 22.367 -24.647 18.827 1.00 8.83 111 GLY A CA 1
ATOM 687 C C . GLY A 1 83 ? 23.262 -23.878 17.888 1.00 8.24 111 GLY A C 1
ATOM 688 O O . GLY A 1 83 ? 23.695 -22.740 18.161 1.00 8.37 111 GLY A O 1
ATOM 689 N N . SER A 1 84 ? 23.541 -24.495 16.746 1.00 7.95 112 SER A N 1
ATOM 690 C CA . SER A 1 84 ? 24.233 -23.790 15.671 1.00 7.75 112 SER A CA 1
ATOM 691 C C . SER A 1 84 ? 23.306 -22.755 15.055 1.00 7.39 112 SER A C 1
ATOM 692 O O . SER A 1 84 ? 22.075 -22.794 15.233 1.00 7.22 112 SER A O 1
ATOM 695 N N . ASN A 1 85 ? 23.889 -21.845 14.292 1.00 7.41 113 ASN A N 1
ATOM 696 C CA . ASN A 1 85 ? 23.065 -20.875 13.567 1.00 7.48 113 ASN A CA 1
ATOM 697 C C . ASN A 1 85 ? 22.034 -21.570 12.676 1.00 7.62 113 ASN A C 1
ATOM 698 O O . ASN A 1 85 ? 20.886 -21.116 12.600 1.00 7.19 113 ASN A O 1
ATOM 703 N N . GLU A 1 86 ? 22.405 -22.656 12.000 1.00 8.19 114 GLU A N 1
ATOM 704 C CA A GLU A 1 86 ? 21.451 -23.376 11.156 0.50 8.66 114 GLU A CA 1
ATOM 705 C CA B GLU A 1 86 ? 21.455 -23.385 11.158 0.50 8.64 114 GLU A CA 1
ATOM 706 C C . GLU A 1 86 ? 20.298 -23.938 11.987 1.00 8.33 114 GLU A C 1
ATOM 707 O O . GLU A 1 86 ? 19.140 -23.869 11.576 1.00 8.06 114 GLU A O 1
ATOM 718 N N . GLU A 1 87 ? 20.603 -24.497 13.156 1.00 7.88 115 GLU A N 1
ATOM 719 C CA . GLU A 1 87 ? 19.534 -25.008 14.026 1.00 7.79 115 GLU A CA 1
ATOM 720 C C . GLU A 1 87 ? 18.612 -23.891 14.502 1.00 7.21 115 GLU A C 1
ATOM 721 O O . GLU A 1 87 ? 17.394 -24.071 14.576 1.00 7.21 115 GLU A O 1
ATOM 727 N N . ILE A 1 88 ? 19.189 -22.738 14.838 1.00 6.94 116 ILE A N 1
ATOM 728 C CA . ILE A 1 88 ? 18.392 -21.600 15.302 1.00 6.81 116 ILE A CA 1
ATOM 729 C C . ILE A 1 88 ? 17.489 -21.079 14.167 1.00 6.87 116 ILE A C 1
ATOM 730 O O . ILE A 1 88 ? 16.316 -20.744 14.400 1.00 6.84 116 ILE A O 1
ATOM 735 N N . LYS A 1 89 ? 18.016 -21.053 12.940 1.00 7.11 117 LYS A N 1
ATOM 736 C CA . LYS A 1 89 ? 17.223 -20.678 11.781 1.00 7.60 117 LYS A CA 1
ATOM 737 C C . LYS A 1 89 ? 16.002 -21.582 11.653 1.00 7.66 117 LYS A C 1
ATOM 738 O O . LYS A 1 89 ? 14.865 -21.112 11.432 1.00 7.63 117 LYS A O 1
ATOM 744 N N . GLU A 1 90 ? 16.227 -22.899 11.764 1.00 7.93 118 GLU A N 1
ATOM 745 C CA . GLU A 1 90 ? 15.125 -23.858 11.674 1.00 8.57 118 GLU A CA 1
ATOM 746 C C . GLU A 1 90 ? 14.109 -23.677 12.798 1.00 7.92 118 GLU A C 1
ATOM 747 O O . GLU A 1 90 ? 12.901 -23.821 12.588 1.00 8.06 118 GLU A O 1
ATOM 753 N N . PHE A 1 91 ? 14.602 -23.364 13.995 1.00 7.35 119 PHE A N 1
ATOM 754 C CA . PHE A 1 91 ? 13.727 -23.098 15.146 1.00 7.28 119 PHE A CA 1
ATOM 755 C C . PHE A 1 91 ? 12.824 -21.889 14.875 1.00 7.15 119 PHE A C 1
ATOM 756 O O . PHE A 1 91 ? 11.598 -21.930 15.063 1.00 7.15 119 PHE A O 1
ATOM 764 N N . ALA A 1 92 ? 13.428 -20.817 14.388 1.00 6.88 120 ALA A N 1
ATOM 765 C CA . ALA A 1 92 ? 12.673 -19.626 14.022 1.00 6.94 120 ALA A CA 1
ATOM 766 C C . ALA A 1 92 ? 11.668 -19.906 12.918 1.00 7.24 120 ALA A C 1
ATOM 767 O O . ALA A 1 92 ? 10.529 -19.397 12.959 1.00 7.33 120 ALA A O 1
ATOM 769 N N . ALA A 1 93 ? 12.047 -20.724 11.945 1.00 7.59 121 ALA A N 1
ATOM 770 C CA . ALA A 1 93 ? 11.121 -21.094 10.874 1.00 8.19 121 ALA A CA 1
ATOM 771 C C . ALA A 1 93 ? 9.888 -21.789 11.413 1.00 8.51 121 ALA A C 1
ATOM 772 O O . ALA A 1 93 ? 8.784 -21.647 10.870 1.00 8.75 121 ALA A O 1
ATOM 774 N N . GLY A 1 94 ? 10.031 -22.543 12.496 1.00 8.60 122 GLY A N 1
ATOM 775 C CA . GLY A 1 94 ? 8.880 -23.204 13.117 1.00 9.07 122 GLY A CA 1
ATOM 776 C C . GLY A 1 94 ? 7.829 -22.247 13.641 1.00 9.28 122 GLY A C 1
ATOM 777 O O . GLY A 1 94 ? 6.669 -22.620 13.754 1.00 10.40 122 GLY A O 1
ATOM 778 N N . TYR A 1 95 ? 8.240 -21.026 13.977 1.00 9.02 123 TYR A N 1
ATOM 779 C CA . TYR A 1 95 ? 7.325 -19.955 14.392 1.00 9.26 123 TYR A CA 1
ATOM 780 C C . TYR A 1 95 ? 6.893 -19.074 13.226 1.00 9.22 123 TYR A C 1
ATOM 781 O O . TYR A 1 95 ? 6.246 -18.044 13.437 1.00 9.52 123 TYR A O 1
ATOM 790 N N . ASN A 1 96 ? 7.230 -19.459 12.000 1.00 9.23 124 ASN A N 1
ATOM 791 C CA . ASN A 1 96 ? 6.878 -18.681 10.813 1.00 9.55 124 ASN A CA 1
ATOM 792 C C . ASN A 1 96 ? 7.493 -17.285 10.819 1.00 8.63 124 ASN A C 1
ATOM 793 O O . ASN A 1 96 ? 6.912 -16.323 10.306 1.00 8.71 124 ASN A O 1
ATOM 798 N N . VAL A 1 97 ? 8.697 -17.179 11.365 1.00 7.81 125 VAL A N 1
ATOM 799 C CA . VAL A 1 97 ? 9.436 -15.933 11.369 1.00 7.37 125 VAL A CA 1
ATOM 800 C C . VAL A 1 97 ? 9.764 -15.505 9.943 1.00 7.29 125 VAL A C 1
ATOM 801 O O . VAL A 1 97 ? 10.279 -16.287 9.143 1.00 7.39 125 VAL A O 1
ATOM 805 N N . LYS A 1 98 ? 9.487 -14.232 9.648 1.00 7.36 126 LYS A N 1
ATOM 806 C CA . LYS A 1 98 ? 9.852 -13.619 8.358 1.00 7.83 126 LYS A CA 1
ATOM 807 C C . LYS A 1 98 ? 10.680 -12.347 8.548 1.00 7.48 126 LYS A C 1
ATOM 808 O O . LYS A 1 98 ? 11.013 -11.698 7.555 1.00 7.91 126 LYS A O 1
ATOM 814 N N . PHE A 1 99 ? 10.998 -12.000 9.782 1.00 7.06 127 PHE A N 1
ATOM 815 C CA . PHE A 1 99 ? 11.875 -10.890 10.083 1.00 6.86 127 PHE A CA 1
ATOM 816 C C . PHE A 1 99 ? 13.341 -11.360 10.004 1.00 6.71 127 PHE A C 1
ATOM 817 O O . PHE A 1 99 ? 13.614 -12.459 9.519 1.00 7.12 127 PHE A O 1
ATOM 825 N N . ASP A 1 100 ? 14.288 -10.521 10.424 1.00 6.58 128 ASP A N 1
ATOM 826 C CA . ASP A 1 100 ? 15.696 -10.709 10.133 1.00 6.80 128 ASP A CA 1
ATOM 827 C C . ASP A 1 100 ? 16.414 -11.379 11.277 1.00 6.56 128 ASP A C 1
ATOM 828 O O . ASP A 1 100 ? 16.531 -10.821 12.363 1.00 7.10 128 ASP A O 1
ATOM 833 N N . MET A 1 101 ? 16.875 -12.605 11.011 1.00 6.44 129 MET A N 1
ATOM 834 C CA . MET A 1 101 ? 17.629 -13.388 11.991 1.00 6.44 129 MET A CA 1
ATOM 835 C C . MET A 1 101 ? 19.115 -13.199 11.740 1.00 6.22 129 MET A C 1
ATOM 836 O O . MET A 1 101 ? 19.574 -13.265 10.594 1.00 6.48 129 MET A O 1
ATOM 841 N N . PHE A 1 102 ? 19.859 -13.001 12.822 1.00 6.06 130 PHE A N 1
ATOM 842 C CA . PHE A 1 102 ? 21.296 -12.797 12.782 1.00 6.16 130 PHE A CA 1
ATOM 843 C C . PHE A 1 102 ? 22.046 -13.986 13.366 1.00 6.14 130 PHE A C 1
ATOM 844 O O . PHE A 1 102 ? 21.465 -14.821 14.063 1.00 6.33 130 PHE A O 1
ATOM 852 N N . SER A 1 103 ? 23.349 -14.052 13.077 1.00 6.16 131 SER A N 1
ATOM 853 C CA A SER A 1 103 ? 24.206 -15.050 13.723 0.70 6.42 131 SER A CA 1
ATOM 854 C CA B SER A 1 103 ? 24.260 -15.001 13.701 0.30 6.45 131 SER A CA 1
ATOM 855 C C . SER A 1 103 ? 24.309 -14.802 15.219 1.00 6.39 131 SER A C 1
ATOM 856 O O . SER A 1 103 ? 24.226 -13.672 15.704 1.00 6.27 131 SER A O 1
ATOM 861 N N . LYS A 1 104 ? 24.485 -15.888 15.951 1.00 6.63 132 LYS A N 1
ATOM 862 C CA . LYS A 1 104 ? 24.591 -15.838 17.404 1.00 6.95 132 LYS A CA 1
ATOM 863 C C . LYS A 1 104 ? 25.770 -14.979 17.817 1.00 7.00 132 LYS A C 1
ATOM 864 O O . LYS A 1 104 ? 26.840 -15.072 17.223 1.00 7.13 132 LYS A O 1
ATOM 870 N N . ILE A 1 105 ? 25.550 -14.173 18.855 1.00 6.88 133 ILE A N 1
ATOM 871 C CA . ILE A 1 105 ? 26.556 -13.259 19.377 1.00 7.24 133 ILE A CA 1
ATOM 872 C C . ILE A 1 105 ? 26.528 -13.252 20.893 1.00 7.52 133 ILE A C 1
ATOM 873 O O . ILE A 1 105 ? 25.603 -13.767 21.527 1.00 8.05 133 ILE A O 1
ATOM 878 N N . GLU A 1 106 ? 27.544 -12.628 21.471 1.00 7.90 134 GLU A N 1
ATOM 879 C CA . GLU A 1 106 ? 27.468 -12.147 22.858 1.00 8.37 134 GLU A CA 1
ATOM 880 C C . GLU A 1 106 ? 26.906 -10.727 22.873 1.00 7.77 134 GLU A C 1
ATOM 881 O O . GLU A 1 106 ? 27.193 -9.925 21.985 1.00 7.51 134 GLU A O 1
ATOM 887 N N . VAL A 1 107 ? 26.127 -10.434 23.909 1.00 7.54 135 VAL A N 1
ATOM 888 C CA . VAL A 1 107 ? 25.526 -9.109 24.115 1.00 7.48 135 VAL A CA 1
ATOM 889 C C . VAL A 1 107 ? 26.065 -8.382 25.344 1.00 7.69 135 VAL A C 1
ATOM 890 O O . VAL A 1 107 ? 25.872 -7.160 25.449 1.00 7.65 135 VAL A O 1
ATOM 894 N N . ASN A 1 108 ? 26.720 -9.127 26.251 1.00 8.01 136 ASN A N 1
ATOM 895 C CA . ASN A 1 108 ? 27.366 -8.553 27.433 1.00 8.65 136 ASN A CA 1
ATOM 896 C C . ASN A 1 108 ? 28.851 -8.886 27.461 1.00 9.28 136 ASN A C 1
ATOM 897 O O . ASN A 1 108 ? 29.288 -9.855 26.859 1.00 9.15 136 ASN A O 1
ATOM 902 N N . GLY A 1 109 ? 29.606 -8.069 28.190 1.00 10.31 137 GLY A N 1
ATOM 903 C CA . GLY A 1 109 ? 31.033 -8.280 28.393 1.00 11.41 137 GLY A CA 1
ATOM 904 C C . GLY A 1 109 ? 31.859 -7.658 27.302 1.00 12.06 137 GLY A C 1
ATOM 905 O O . GLY A 1 109 ? 31.347 -7.050 26.346 1.00 11.58 137 GLY A O 1
ATOM 906 N N . ASP A 1 110 ? 33.168 -7.834 27.444 1.00 13.54 138 ASP A N 1
ATOM 907 C CA . ASP A 1 110 ? 34.131 -7.169 26.563 1.00 14.77 138 ASP A CA 1
ATOM 908 C C . ASP A 1 110 ? 34.076 -7.668 25.134 1.00 14.37 138 ASP A C 1
ATOM 909 O O . ASP A 1 110 ? 34.508 -6.960 24.226 1.00 14.53 138 ASP A O 1
ATOM 914 N N . ASP A 1 111 ? 33.575 -8.886 24.936 1.00 13.95 139 ASP A N 1
ATOM 915 C CA . ASP A 1 111 ? 33.452 -9.477 23.600 1.00 13.97 139 ASP A CA 1
ATOM 916 C C . ASP A 1 111 ? 32.025 -9.402 23.038 1.00 12.35 139 ASP A C 1
ATOM 917 O O . ASP A 1 111 ? 31.678 -10.150 22.135 1.00 12.59 139 ASP A O 1
ATOM 922 N N . ALA A 1 112 ? 31.200 -8.515 23.575 1.00 10.70 140 ALA A N 1
ATOM 923 C CA . ALA A 1 112 ? 29.871 -8.297 23.020 1.00 9.63 140 ALA A CA 1
ATOM 924 C C . ALA A 1 112 ? 29.959 -7.638 21.655 1.00 8.96 140 ALA A C 1
ATOM 925 O O . ALA A 1 112 ? 30.883 -6.861 21.368 1.00 9.51 140 ALA A O 1
ATOM 927 N N . HIS A 1 113 ? 28.989 -7.919 20.807 1.00 8.19 141 HIS A N 1
ATOM 928 C CA . HIS A 1 113 ? 28.886 -7.190 19.541 1.00 7.67 141 HIS A CA 1
ATOM 929 C C . HIS A 1 113 ? 28.797 -5.688 19.811 1.00 7.43 141 HIS A C 1
ATOM 930 O O . HIS A 1 113 ? 28.028 -5.257 20.669 1.00 7.12 141 HIS A O 1
ATOM 937 N N . PRO A 1 114 ? 29.552 -4.873 19.048 1.00 7.54 142 PRO A N 1
ATOM 938 C CA . PRO A 1 114 ? 29.560 -3.437 19.354 1.00 7.55 142 PRO A CA 1
ATOM 939 C C . PRO A 1 114 ? 28.224 -2.728 19.178 1.00 7.12 142 PRO A C 1
ATOM 940 O O . PRO A 1 114 ? 28.016 -1.712 19.819 1.00 7.00 142 PRO A O 1
ATOM 944 N N . LEU A 1 115 ? 27.322 -3.228 18.337 1.00 6.82 143 LEU A N 1
ATOM 945 C CA . LEU A 1 115 ? 25.975 -2.646 18.292 1.00 6.77 143 LEU A CA 1
ATOM 946 C C . LEU A 1 115 ? 25.309 -2.719 19.677 1.00 6.46 143 LEU A C 1
ATOM 947 O O . LEU A 1 115 ? 24.637 -1.785 20.112 1.00 6.40 143 LEU A O 1
ATOM 952 N N . TRP A 1 116 ? 25.450 -3.868 20.336 1.00 6.25 144 TRP A N 1
ATOM 953 C CA . TRP A 1 116 ? 24.876 -4.083 21.664 1.00 6.37 144 TRP A CA 1
ATOM 954 C C . TRP A 1 116 ? 25.579 -3.257 22.720 1.00 6.61 144 TRP A C 1
ATOM 955 O O . TRP A 1 116 ? 24.922 -2.672 23.567 1.00 6.84 144 TRP A O 1
ATOM 966 N N . LYS A 1 117 ? 26.909 -3.158 22.649 1.00 6.80 145 LYS A N 1
ATOM 967 C CA . LYS A 1 117 ? 27.622 -2.227 23.525 1.00 7.15 145 LYS A CA 1
ATOM 968 C C . LYS A 1 117 ? 27.034 -0.810 23.397 1.00 7.11 145 LYS A C 1
ATOM 969 O O . LYS A 1 117 ? 26.781 -0.121 24.384 1.00 7.27 145 LYS A O 1
ATOM 975 N N . TRP A 1 118 ? 26.822 -0.393 22.152 1.00 6.89 146 TRP A N 1
ATOM 976 C CA . TRP A 1 118 ? 26.331 0.957 21.842 1.00 6.88 146 TRP A CA 1
ATOM 977 C C . TRP A 1 118 ? 24.895 1.153 22.347 1.00 6.70 146 TRP A C 1
ATOM 978 O O . TRP A 1 118 ? 24.597 2.155 22.981 1.00 6.81 146 TRP A O 1
ATOM 989 N N . MET A 1 119 ? 24.001 0.197 22.066 1.00 6.54 147 MET A N 1
ATOM 990 C CA . MET A 1 119 ? 22.598 0.370 22.464 1.00 6.75 147 MET A CA 1
ATOM 991 C C . MET A 1 119 ? 22.478 0.569 23.971 1.00 6.94 147 MET A C 1
ATOM 992 O O . MET A 1 119 ? 21.673 1.388 24.440 1.00 6.96 147 MET A O 1
ATOM 997 N N . LYS A 1 120 ? 23.281 -0.175 24.727 1.00 7.20 148 LYS A N 1
ATOM 998 C CA . LYS A 1 120 ? 23.224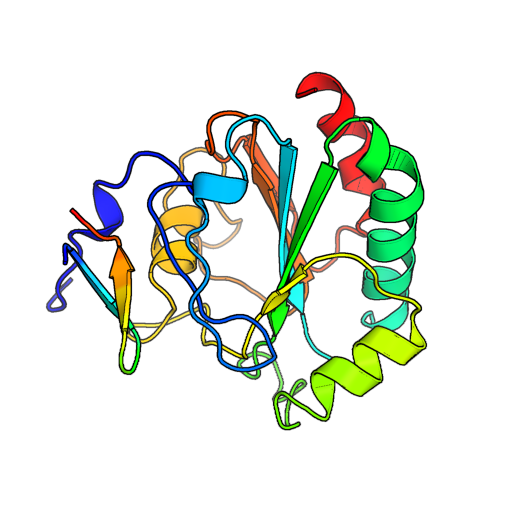 -0.159 26.184 1.00 7.77 148 LYS A CA 1
ATOM 999 C C . LYS A 1 120 ? 23.637 1.155 26.810 1.00 8.36 148 LYS A C 1
ATOM 1000 O O . LYS A 1 120 ? 23.244 1.402 27.945 1.00 8.97 148 LYS A O 1
ATOM 1006 N N . ILE A 1 121 ? 24.409 1.991 26.111 1.00 8.41 149 ILE A N 1
ATOM 1007 C CA . ILE A 1 121 ? 24.810 3.309 26.650 1.00 8.83 149 ILE A CA 1
ATOM 1008 C C . ILE A 1 121 ? 23.936 4.434 26.119 1.00 8.65 149 ILE A C 1
ATOM 1009 O O . ILE A 1 121 ? 24.196 5.586 26.459 1.00 9.03 149 ILE A O 1
ATOM 1014 N N . GLN A 1 122 ? 22.921 4.149 25.293 1.00 8.31 150 GLN A N 1
ATOM 1015 C CA . GLN A 1 122 ? 22.092 5.242 24.765 1.00 8.50 150 GLN A CA 1
ATOM 1016 C C . GLN A 1 122 ? 21.201 5.812 25.850 1.00 8.98 150 GLN A C 1
ATOM 1017 O O . GLN A 1 122 ? 20.808 5.083 26.769 1.00 8.73 150 GLN A O 1
ATOM 1023 N N . PRO A 1 123 ? 20.868 7.115 25.771 1.00 9.89 151 PRO A N 1
ATOM 1024 C CA . PRO A 1 123 ? 20.014 7.718 26.792 1.00 10.63 151 PRO A CA 1
ATOM 1025 C C . PRO A 1 123 ? 18.704 6.964 27.041 1.00 10.86 151 PRO A C 1
ATOM 1026 O O . PRO A 1 123 ? 18.283 6.845 28.187 1.00 11.63 151 PRO A O 1
ATOM 1030 N N . LYS A 1 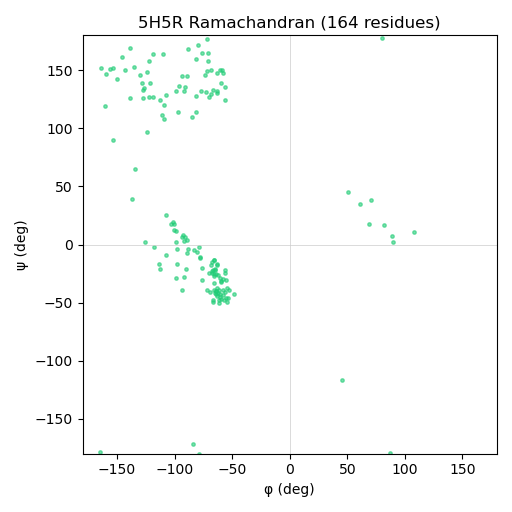124 ? 18.077 6.453 25.981 1.00 10.85 152 LYS A N 1
ATOM 1031 C CA . LYS A 1 124 ? 16.832 5.674 26.129 1.00 11.28 152 LYS A CA 1
ATOM 1032 C C . LYS A 1 124 ? 17.068 4.167 26.102 1.00 10.70 152 LYS A C 1
ATOM 1033 O O . LYS A 1 124 ? 16.116 3.387 26.007 1.00 10.97 152 LYS A O 1
ATOM 1039 N N . GLY A 1 125 ? 18.323 3.754 26.199 1.00 10.19 153 GLY A N 1
ATOM 1040 C CA . GLY A 1 125 ? 18.685 2.344 26.318 1.00 10.00 153 GLY A CA 1
ATOM 1041 C C . GLY A 1 125 ? 19.082 1.910 27.718 1.00 10.10 153 GLY A C 1
ATOM 1042 O O . GLY A 1 125 ? 19.713 0.863 27.895 1.00 9.96 153 GLY A O 1
ATOM 1043 N N . LYS A 1 126 ? 18.721 2.718 28.709 1.00 10.88 154 LYS A N 1
ATOM 1044 C CA . LYS A 1 126 ? 19.136 2.477 30.089 1.00 11.46 154 LYS A CA 1
ATOM 1045 C C . LYS A 1 126 ? 18.409 1.276 30.671 1.00 10.92 154 LYS A C 1
ATOM 1046 O O . LYS A 1 126 ? 17.223 1.122 30.457 1.00 11.31 154 LYS A O 1
ATOM 1052 N N A GLY A 1 127 ? 19.138 0.429 31.399 0.50 10.74 155 GLY A N 1
ATOM 1053 N N B GLY A 1 127 ? 19.134 0.439 31.402 0.50 10.81 155 GLY A N 1
ATOM 1054 C CA A GLY A 1 127 ? 18.550 -0.696 32.133 0.50 10.67 155 GLY A CA 1
ATOM 1055 C CA B GLY A 1 127 ? 18.528 -0.684 32.087 0.50 10.76 155 GLY A CA 1
ATOM 1056 C C A GLY A 1 127 ? 18.154 -0.230 33.527 0.50 10.92 155 GLY A C 1
ATOM 1057 C C B GLY A 1 127 ? 18.098 -0.304 33.488 0.50 11.00 155 GLY A C 1
ATOM 1058 O O A GLY A 1 127 ? 18.218 1.017 33.839 0.50 11.41 155 GLY A O 1
ATOM 1059 O O B GLY A 1 127 ? 18.225 0.897 33.941 0.50 11.52 155 GLY A O 1
ATOM 1060 N N A ILE A 1 128 ? 17.716 -1.166 34.369 0.50 10.73 156 ILE A N 1
ATOM 1061 N N B ILE A 1 128 ? 17.530 -1.305 34.149 0.50 10.77 156 ILE A N 1
ATOM 1062 C CA A ILE A 1 128 ? 17.187 -0.817 35.701 0.50 11.08 156 ILE A CA 1
ATOM 1063 C CA B ILE A 1 128 ? 17.298 -1.302 35.565 0.50 11.02 156 ILE A CA 1
ATOM 1064 C C A ILE A 1 128 ? 18.287 -0.666 36.792 0.50 11.14 156 ILE A C 1
ATOM 1065 C C B ILE A 1 128 ? 18.390 -2.205 36.106 0.50 10.72 156 ILE A C 1
ATOM 1066 O O A ILE A 1 128 ? 18.470 0.388 37.344 0.50 11.64 156 ILE A O 1
ATOM 1067 O O B ILE A 1 128 ? 18.634 -3.290 35.673 0.50 10.36 156 ILE A O 1
ATOM 1076 N N . LEU A 1 129 ? 19.056 -1.693 37.074 1.00 10.72 157 LEU A N 1
ATOM 1077 C CA . LEU A 1 129 ? 20.203 -2.117 37.849 1.00 10.45 157 LEU A CA 1
ATOM 1078 C C . LEU A 1 129 ? 21.388 -2.162 36.901 1.00 9.85 157 LEU A C 1
ATOM 1079 O O . LEU A 1 129 ? 21.975 -3.216 36.656 1.00 9.78 157 LEU A O 1
ATOM 1084 N N . GLY A 1 130 ? 21.729 -1.001 36.357 1.00 9.64 158 GLY A N 1
ATOM 1085 C CA . GLY A 1 130 ? 22.775 -0.900 35.354 1.00 9.42 158 GLY A CA 1
ATOM 1086 C C . GLY A 1 130 ? 22.251 -1.298 33.992 1.00 8.92 158 GLY A C 1
ATOM 1087 O O . GLY A 1 130 ? 21.097 -1.704 33.825 1.00 8.76 158 GLY A O 1
ATOM 1088 N N . ASN A 1 131 ? 23.118 -1.192 32.998 1.00 8.77 159 ASN A N 1
ATOM 1089 C CA . ASN A 1 131 ? 22.711 -1.305 31.592 1.00 8.53 159 ASN A CA 1
ATOM 1090 C C . ASN A 1 131 ? 22.926 -2.662 30.964 1.00 8.12 159 ASN A C 1
ATOM 1091 O O . ASN A 1 131 ? 22.508 -2.842 29.818 1.00 7.65 159 ASN A O 1
ATOM 1096 N N . ALA A 1 132 ? 23.526 -3.616 31.674 1.00 8.13 160 ALA A N 1
ATOM 1097 C CA . ALA A 1 132 ? 23.758 -4.933 31.094 1.00 7.99 160 ALA A CA 1
ATOM 1098 C C . ALA A 1 132 ? 22.441 -5.568 30.666 1.00 7.60 160 ALA A C 1
ATOM 1099 O O . ALA A 1 132 ? 21.380 -5.311 31.263 1.00 7.62 160 ALA A O 1
ATOM 1101 N N . ILE A 1 133 ? 22.500 -6.397 29.632 1.00 7.31 161 ILE A N 1
ATOM 1102 C CA . ILE A 1 133 ? 21.335 -7.191 29.261 1.00 7.29 161 ILE A CA 1
ATOM 1103 C C . ILE A 1 133 ? 21.110 -8.216 30.370 1.00 7.62 161 ILE A C 1
ATOM 1104 O O . ILE A 1 133 ? 22.043 -8.902 30.761 1.00 8.20 161 ILE A O 1
ATOM 1109 N N . LYS A 1 134 ? 19.890 -8.306 30.886 1.00 7.71 162 LYS A N 1
ATOM 1110 C CA . LYS A 1 134 ? 19.652 -9.140 32.073 1.00 8.09 162 LYS A CA 1
ATOM 1111 C C . LYS A 1 134 ? 19.238 -10.555 31.774 1.00 7.90 162 LYS A C 1
ATOM 1112 O O . LYS A 1 134 ? 19.463 -11.438 32.593 1.00 8.17 162 LYS A O 1
ATOM 1118 N N . TRP A 1 135 ? 18.595 -10.784 30.642 1.00 7.60 163 TRP A N 1
ATOM 1119 C CA . TRP A 1 135 ? 18.189 -12.135 30.260 1.00 7.53 163 TRP A CA 1
ATOM 1120 C C . TRP A 1 135 ? 17.839 -12.102 28.780 1.00 7.12 163 TRP A C 1
ATOM 1121 O O . TRP A 1 135 ? 17.972 -11.064 28.098 1.00 6.96 163 TRP A O 1
ATOM 1132 N N . ASN A 1 136 ? 17.407 -13.251 28.264 1.00 7.03 164 ASN A N 1
ATOM 1133 C CA . ASN A 1 136 ? 16.938 -13.340 26.885 1.00 6.86 164 ASN A CA 1
ATOM 1134 C C . ASN A 1 136 ? 15.746 -12.419 26.682 1.00 6.80 164 ASN A C 1
ATOM 1135 O O . ASN A 1 136 ? 14.984 -12.142 27.612 1.00 7.13 164 ASN A O 1
ATOM 1140 N N . PHE A 1 137 ? 15.605 -11.934 25.458 1.00 6.42 165 PHE A N 1
ATOM 1141 C CA . PHE A 1 137 ? 14.419 -11.164 25.028 1.00 6.49 165 PHE A CA 1
ATOM 1142 C C . PHE A 1 137 ? 14.336 -9.776 25.655 1.00 6.47 165 PHE A C 1
ATOM 1143 O O . PHE A 1 137 ? 13.250 -9.283 25.945 1.00 6.96 165 PHE A O 1
ATOM 1151 N N . THR A 1 138 ? 15.481 -9.116 25.803 1.00 6.41 166 THR A N 1
ATOM 1152 C CA . THR A 1 138 ? 15.457 -7.669 25.942 1.00 6.47 166 THR A CA 1
ATOM 1153 C C . THR A 1 138 ? 15.136 -7.092 24.557 1.00 6.30 166 THR A C 1
ATOM 1154 O O . THR A 1 138 ? 15.548 -7.668 23.550 1.00 6.30 166 THR A O 1
ATOM 1158 N N . LYS A 1 139 ? 14.404 -5.971 24.526 1.00 6.37 167 LYS A N 1
ATOM 1159 C CA . LYS A 1 139 ? 14.056 -5.309 23.259 1.00 6.39 167 LYS A CA 1
ATOM 1160 C C . LYS A 1 139 ? 14.418 -3.846 23.271 1.00 6.44 167 LYS A C 1
ATOM 1161 O O . LYS A 1 139 ? 14.196 -3.157 24.258 1.00 7.02 167 LYS A O 1
ATOM 1167 N N . PHE A 1 140 ? 14.946 -3.364 22.154 1.00 6.22 168 PHE A N 1
ATOM 1168 C CA . PHE A 1 140 ? 15.180 -1.940 21.946 1.00 6.40 168 PHE A CA 1
ATOM 1169 C C . PHE A 1 140 ? 14.355 -1.495 20.751 1.00 6.41 168 PHE A C 1
ATOM 1170 O O . PHE A 1 140 ? 14.437 -2.085 19.670 1.00 6.64 168 PHE A O 1
ATOM 1178 N N . LEU A 1 141 ? 13.557 -0.457 20.942 1.00 6.59 169 LEU A N 1
ATOM 1179 C CA . LEU A 1 141 ? 12.839 0.185 19.837 1.00 6.78 169 LEU A CA 1
ATOM 1180 C C . LEU A 1 141 ? 13.700 1.319 19.312 1.00 6.96 169 LEU A C 1
ATOM 1181 O O . LEU A 1 141 ? 14.214 2.141 20.083 1.00 7.03 169 LEU A O 1
ATOM 1186 N N . ILE A 1 142 ? 13.850 1.351 17.992 1.00 7.13 170 ILE A N 1
ATOM 1187 C CA . ILE A 1 142 ? 14.762 2.258 17.305 1.00 7.58 170 ILE A CA 1
ATOM 1188 C C . ILE A 1 142 ? 13.972 2.990 16.226 1.00 7.58 170 ILE A C 1
ATOM 1189 O O . ILE A 1 142 ? 13.213 2.382 15.461 1.00 7.34 170 ILE A O 1
ATOM 1194 N N . ASP A 1 143 ? 14.147 4.304 16.179 1.00 7.66 171 ASP A N 1
ATOM 1195 C CA . ASP A 1 143 ? 13.384 5.129 15.248 1.00 8.11 171 ASP A CA 1
ATOM 1196 C C . ASP A 1 143 ? 13.957 5.055 13.819 1.00 8.11 171 ASP A C 1
ATOM 1197 O O . ASP A 1 143 ? 14.935 4.356 13.564 1.00 7.87 171 ASP A O 1
ATOM 1202 N N . LYS A 1 144 ? 13.336 5.775 12.889 1.00 8.47 172 LYS A N 1
ATOM 1203 C CA . LYS A 1 144 ? 13.720 5.718 11.472 1.00 8.87 172 LYS A CA 1
ATOM 1204 C C . LYS A 1 144 ? 15.126 6.250 11.220 1.00 8.97 172 LYS A C 1
ATOM 1205 O O . LYS A 1 144 ? 15.719 5.941 10.178 1.00 9.15 172 LYS A O 1
ATOM 1211 N N . ASN A 1 145 ? 15.645 7.063 12.140 1.00 9.19 173 ASN A N 1
ATOM 1212 C CA . ASN A 1 145 ? 17.018 7.569 12.062 1.00 9.70 173 ASN A CA 1
ATOM 1213 C C . ASN A 1 145 ? 18.040 6.708 12.792 1.00 8.99 173 ASN A C 1
ATOM 1214 O O . ASN A 1 145 ? 19.233 7.056 12.836 1.00 9.43 173 ASN A O 1
ATOM 1219 N N . GLY A 1 146 ? 17.592 5.586 13.352 1.00 8.23 174 GLY A N 1
ATOM 1220 C CA . GLY A 1 146 ? 18.494 4.672 14.046 1.00 7.84 174 GLY A CA 1
ATOM 1221 C C . GLY A 1 146 ? 18.813 5.066 15.475 1.00 7.64 174 GLY A C 1
ATOM 1222 O O . GLY A 1 146 ? 19.763 4.546 16.053 1.00 7.77 174 GLY A O 1
ATOM 1223 N N . VAL A 1 147 ? 18.010 5.949 16.057 1.00 7.72 175 VAL A N 1
ATOM 1224 C CA . VAL A 1 147 ? 18.168 6.375 17.437 1.00 8.00 175 VAL A CA 1
ATOM 1225 C C . VAL A 1 147 ? 17.335 5.473 18.353 1.00 7.73 175 VAL A C 1
ATOM 1226 O O . VAL A 1 147 ? 16.167 5.176 18.066 1.00 7.66 175 VAL A O 1
ATOM 1230 N N . VAL A 1 148 ? 17.915 5.047 19.458 1.00 7.68 176 VAL A N 1
ATOM 1231 C CA . VAL A 1 148 ? 17.179 4.232 20.435 1.00 7.76 176 VAL A CA 1
ATOM 1232 C C . VAL A 1 148 ? 16.142 5.120 21.113 1.00 7.87 176 VAL A C 1
ATOM 1233 O O . VAL A 1 148 ? 16.474 6.198 21.638 1.00 8.18 176 VAL A O 1
ATOM 1237 N N . VAL A 1 149 ? 14.886 4.694 21.111 1.00 7.93 177 VAL A N 1
ATOM 1238 C CA . VAL A 1 149 ? 13.832 5.466 21.738 1.00 8.44 177 VAL A CA 1
ATOM 1239 C C . VAL A 1 149 ? 13.244 4.802 22.961 1.00 8.38 177 VAL A C 1
ATOM 1240 O O . VAL A 1 149 ? 12.675 5.507 23.781 1.00 8.78 177 VAL A O 1
ATOM 1244 N N . LYS A 1 150 ? 13.381 3.486 23.129 1.00 8.22 178 LYS A N 1
ATOM 1245 C CA . LYS A 1 150 ? 12.896 2.840 24.351 1.00 8.33 178 LYS A CA 1
ATOM 1246 C C . LYS A 1 150 ? 13.525 1.457 24.463 1.00 7.85 178 LYS A C 1
ATOM 1247 O O . LYS A 1 150 ? 13.876 0.834 23.468 1.00 8.01 178 LYS A O 1
ATOM 1253 N N . ARG A 1 151 ? 13.666 1.003 25.704 1.00 7.79 179 ARG A N 1
ATOM 1254 C CA . ARG A 1 151 ? 14.142 -0.339 26.030 1.00 7.67 179 ARG A CA 1
ATOM 1255 C C . ARG A 1 151 ? 13.087 -1.054 26.848 1.00 7.80 179 ARG A C 1
ATOM 1256 O O . ARG A 1 151 ? 12.498 -0.446 27.742 1.00 8.31 179 ARG A O 1
ATOM 1264 N N . TYR A 1 152 ? 12.889 -2.329 26.556 1.00 7.54 180 TYR A N 1
ATOM 1265 C CA . TYR A 1 152 ? 11.910 -3.168 27.235 1.00 7.80 180 TYR A CA 1
ATOM 1266 C C . TYR A 1 152 ? 12.614 -4.408 27.752 1.00 7.82 180 TYR A C 1
ATOM 1267 O O . TYR A 1 152 ? 13.397 -5.027 27.045 1.00 7.74 180 TYR A O 1
ATOM 1276 N N . GLY A 1 153 ? 12.331 -4.779 28.991 1.00 8.29 181 GLY A N 1
ATOM 1277 C CA . GLY A 1 153 ? 13.029 -5.875 29.616 1.00 8.56 181 GLY A CA 1
ATOM 1278 C C . GLY A 1 153 ? 12.493 -7.225 29.184 1.00 8.81 181 GLY A C 1
ATOM 1279 O O . GLY A 1 153 ? 11.445 -7.339 28.534 1.00 8.80 181 GLY A O 1
ATOM 1280 N N . PRO A 1 154 ? 13.198 -8.290 29.585 1.00 9.39 182 PRO A N 1
ATOM 1281 C CA . PRO A 1 154 ? 12.841 -9.666 29.240 1.00 9.95 182 PRO A CA 1
ATOM 1282 C C . PRO A 1 154 ? 11.386 -9.980 29.491 1.00 11.16 182 PRO A C 1
ATOM 1283 O O . PRO A 1 154 ? 10.741 -10.596 28.650 1.00 11.95 182 PRO A O 1
ATOM 1287 N N . MET A 1 155 ? 10.843 -9.529 30.610 1.00 12.20 183 MET A N 1
ATOM 1288 C CA . MET A 1 155 ? 9.463 -9.886 30.980 1.00 13.85 183 MET A CA 1
ATOM 1289 C C . MET A 1 155 ? 8.386 -9.044 30.346 1.00 13.29 183 MET A C 1
ATOM 1290 O O . MET A 1 155 ? 7.198 -9.340 30.542 1.00 13.97 183 MET A O 1
ATOM 1295 N N . GLU A 1 156 ? 8.764 -8.017 29.598 1.00 12.09 184 GLU A N 1
ATOM 1296 C CA . GLU A 1 156 ? 7.787 -7.219 28.871 1.00 12.00 184 GLU A CA 1
ATOM 1297 C C . GLU A 1 156 ? 7.512 -7.904 27.542 1.00 11.31 184 GLU A C 1
ATOM 1298 O O . GLU A 1 156 ? 8.367 -7.917 26.656 1.00 11.07 184 GLU A O 1
ATOM 1304 N N . GLU A 1 157 ? 6.316 -8.468 27.398 1.00 11.42 185 GLU A N 1
ATOM 1305 C CA A GLU A 1 157 ? 5.985 -9.232 26.202 0.50 11.18 185 GLU A CA 1
ATOM 1306 C CA B GLU A 1 157 ? 5.996 -9.229 26.203 0.50 11.25 185 GLU A CA 1
ATOM 1307 C C . GLU A 1 157 ? 6.029 -8.289 24.990 1.00 10.51 185 GLU A C 1
ATOM 1308 O O . GLU A 1 157 ? 5.754 -7.102 25.107 1.00 10.31 185 GLU A O 1
ATOM 1319 N N . PRO A 1 158 ? 6.388 -8.808 23.805 1.00 9.51 186 PRO A N 1
ATOM 1320 C CA . PRO A 1 158 ? 6.545 -7.906 22.671 1.00 9.27 186 PRO A CA 1
ATOM 1321 C C . PRO A 1 158 ? 5.335 -7.042 22.335 1.00 9.42 186 PRO A C 1
ATOM 1322 O O . PRO A 1 158 ? 5.513 -5.929 21.851 1.00 9.17 186 PRO A O 1
ATOM 1326 N N . LEU A 1 159 ? 4.122 -7.519 22.596 1.00 10.01 187 LEU A N 1
ATOM 1327 C CA . LEU A 1 159 ? 2.959 -6.686 22.281 1.00 10.81 187 LEU A CA 1
ATOM 1328 C C . LEU A 1 159 ? 2.889 -5.386 23.065 1.00 10.68 187 LEU A C 1
ATOM 1329 O O . LEU A 1 159 ? 2.206 -4.453 22.634 1.00 10.99 187 LEU A O 1
ATOM 1334 N N . VAL A 1 160 ? 3.616 -5.267 24.170 1.00 10.54 188 VAL A N 1
ATOM 1335 C CA . VAL A 1 160 ? 3.645 -3.952 24.829 1.00 10.91 188 VAL A CA 1
ATOM 1336 C C . VAL A 1 160 ? 4.320 -2.886 23.970 1.00 10.16 188 VAL A C 1
ATOM 1337 O O . VAL A 1 160 ? 4.024 -1.689 24.106 1.00 10.57 188 VAL A O 1
ATOM 1341 N N . ILE A 1 161 ? 5.210 -3.307 23.071 1.00 9.15 189 ILE A N 1
ATOM 1342 C CA . ILE A 1 161 ? 5.904 -2.366 22.187 1.00 8.74 189 ILE A CA 1
ATOM 1343 C C . ILE A 1 161 ? 4.918 -1.742 21.192 1.00 8.84 189 ILE A C 1
ATOM 1344 O O . ILE A 1 161 ? 5.155 -0.656 20.673 1.00 8.65 189 ILE A O 1
ATOM 1349 N N . GLU A 1 162 ? 3.819 -2.437 20.924 1.00 9.05 190 GLU A N 1
ATOM 1350 C CA . GLU A 1 162 ? 2.811 -1.975 19.974 1.00 9.60 190 GLU A CA 1
ATOM 1351 C C . GLU A 1 162 ? 2.239 -0.624 20.338 1.00 9.84 190 GLU A C 1
ATOM 1352 O O . GLU A 1 162 ? 1.832 0.115 19.454 1.00 10.12 190 GLU A O 1
ATOM 1358 N N . LYS A 1 163 ? 2.175 -0.280 21.620 1.00 9.90 191 LYS A N 1
ATOM 1359 C CA . LYS A 1 163 ? 1.670 1.030 22.007 1.00 10.56 191 LYS A CA 1
ATOM 1360 C C . LYS A 1 163 ? 2.589 2.164 21.522 1.00 10.38 191 LYS A C 1
ATOM 1361 O O . LYS A 1 163 ? 2.128 3.274 21.196 1.00 10.85 191 LYS A O 1
ATOM 1367 N N . ASP A 1 164 ? 3.890 1.900 21.479 1.00 9.84 192 ASP A N 1
ATOM 1368 C CA . ASP A 1 164 ? 4.871 2.940 21.195 1.00 10.02 192 ASP A CA 1
ATOM 1369 C C . ASP A 1 164 ? 5.234 3.038 19.732 1.00 9.85 192 ASP A C 1
ATOM 1370 O O . ASP A 1 164 ? 5.457 4.134 19.200 1.00 9.51 192 ASP A O 1
ATOM 1375 N N . LEU A 1 165 ? 5.346 1.896 19.062 1.00 10.10 193 LEU A N 1
ATOM 1376 C CA . LEU A 1 165 ? 5.902 1.909 17.714 1.00 10.53 193 LEU A CA 1
ATOM 1377 C C . LEU A 1 165 ? 5.118 2.789 16.691 1.00 10.66 193 LEU A C 1
ATOM 1378 O O . LEU A 1 165 ? 5.760 3.362 15.819 1.00 10.63 193 LEU A O 1
ATOM 1383 N N . PRO A 1 166 ? 3.784 2.948 16.814 1.00 10.79 194 PRO A N 1
ATOM 1384 C CA . PRO A 1 166 ? 3.102 3.768 15.814 1.00 11.13 194 PRO A CA 1
ATOM 1385 C C . PRO A 1 166 ? 3.501 5.236 15.808 1.00 10.81 194 PRO A C 1
ATOM 1386 O O . PRO A 1 166 ? 3.318 5.911 14.793 1.00 11.38 194 PRO A O 1
ATOM 1390 N N . HIS A 1 167 ? 4.040 5.736 16.917 1.00 9.98 195 HIS A N 1
ATOM 1391 C CA . HIS A 1 167 ? 4.525 7.108 16.987 1.00 9.93 195 HIS A CA 1
ATOM 1392 C C . HIS A 1 167 ? 5.756 7.381 16.127 1.00 9.69 195 HIS A C 1
ATOM 1393 O O . HIS A 1 167 ? 6.090 8.546 15.917 1.00 9.72 195 HIS A O 1
ATOM 1400 N N . TYR A 1 168 ? 6.431 6.328 15.657 1.00 9.50 196 TYR A N 1
ATOM 1401 C CA . TYR A 1 168 ? 7.710 6.468 14.975 1.00 9.76 196 TYR A CA 1
ATOM 1402 C C . TYR A 1 168 ? 7.629 6.221 13.472 1.00 10.03 196 TYR A C 1
ATOM 1403 O O . TYR A 1 168 ? 8.585 6.500 12.769 1.00 9.96 196 TYR A O 1
ATOM 1412 N N . PHE A 1 169 ? 6.501 5.732 12.962 1.00 10.72 197 PHE A N 1
ATOM 1413 C CA . PHE A 1 169 ? 6.341 5.609 11.511 1.00 11.73 197 PHE A CA 1
ATOM 1414 C C . PHE A 1 169 ? 6.328 6.961 10.843 1.00 12.28 197 PHE A C 1
ATOM 1415 O O . PHE A 1 169 ? 6.773 7.086 9.688 1.00 13.32 197 PHE A O 1
ATOM 1427 N N . CYS B 2 2 ? 37.972 0.898 9.719 1.00 11.28 901 CYS B N 1
ATOM 1428 C CA . CYS B 2 2 ? 37.045 0.212 10.658 1.00 10.55 901 CYS B CA 1
ATOM 1429 C C . CYS B 2 2 ? 37.211 0.742 12.079 1.00 10.01 901 CYS B C 1
ATOM 1430 O O . CYS B 2 2 ? 38.337 0.849 12.591 1.00 9.92 901 CYS B O 1
ATOM 1433 N N . ARG B 2 3 ? 36.082 1.047 12.718 1.00 9.41 902 ARG B N 1
ATOM 1434 C CA . ARG B 2 3 ? 36.061 1.606 14.061 1.00 9.41 902 ARG B CA 1
ATOM 1435 C C . ARG B 2 3 ? 35.825 0.578 15.146 1.00 9.20 902 ARG B C 1
ATOM 1436 O O . ARG B 2 3 ? 36.054 0.864 16.303 1.00 9.13 902 ARG B O 1
ATOM 1444 N N . ALA B 2 4 ? 35.341 -0.608 14.783 1.00 9.11 903 ALA B N 1
ATOM 1445 C CA . ALA B 2 4 ? 35.090 -1.675 15.756 1.00 9.40 903 ALA B CA 1
ATOM 1446 C C . ALA B 2 4 ? 35.013 -2.992 14.989 1.00 9.89 903 ALA B C 1
ATOM 1447 O O . ALA B 2 4 ? 34.183 -3.156 14.099 1.00 9.94 903 ALA B O 1
ATOM 1449 N N . TRP B 2 5 ? 35.915 -3.916 15.316 1.00 10.77 904 TRP B N 1
ATOM 1450 C CA . TRP B 2 5 ? 35.939 -5.280 14.757 1.00 11.51 904 TRP B CA 1
ATOM 1451 C C . TRP B 2 5 ? 35.168 -6.229 15.670 1.00 12.33 904 TRP B C 1
ATOM 1452 O O . TRP B 2 5 ? 35.180 -6.064 16.900 1.00 13.11 904 TRP B O 1
ATOM 1463 N N . TYR B 2 6 ? 34.492 -7.210 15.069 1.00 13.04 905 TYR B N 1
ATOM 1464 C CA . TYR B 2 6 ? 33.819 -8.263 15.822 1.00 13.79 905 TYR B CA 1
ATOM 1465 C C . TYR B 2 6 ? 34.079 -9.549 15.084 1.00 14.87 905 TYR B C 1
ATOM 1466 O O . TYR B 2 6 ? 33.822 -9.636 13.903 1.00 14.56 905 TYR B O 1
ATOM 1475 N N . GLN B 2 7 ? 34.603 -10.542 15.808 1.00 17.16 906 GLN B N 1
ATOM 1476 C CA . GLN B 2 7 ? 35.088 -11.772 15.202 1.00 19.48 906 GLN B CA 1
ATOM 1477 C C . GLN B 2 7 ? 35.947 -11.463 13.973 1.00 19.33 906 GLN B C 1
ATOM 1478 O O . GLN B 2 7 ? 36.965 -10.808 14.135 1.00 20.25 906 GLN B O 1
ATOM 1484 N N . ASN B 2 8 ? 35.545 -11.871 12.773 1.00 19.32 907 ASN B N 1
ATOM 1485 C CA . ASN B 2 8 ? 36.381 -11.665 11.589 1.00 19.09 907 ASN B CA 1
ATOM 1486 C C . ASN B 2 8 ? 35.865 -10.584 10.635 1.00 16.93 907 ASN B C 1
ATOM 1487 O O . ASN B 2 8 ? 36.174 -10.620 9.433 1.00 17.76 907 ASN B O 1
ATOM 1492 N N . TYR B 2 9 ? 35.088 -9.625 11.148 1.00 14.21 908 TYR B N 1
ATOM 1493 C CA . TYR B 2 9 ? 34.553 -8.604 10.280 1.00 12.46 908 TYR B CA 1
ATOM 1494 C C . TYR B 2 9 ? 34.448 -7.252 10.973 1.00 11.41 908 TYR B C 1
ATOM 1495 O O . TYR B 2 9 ? 34.465 -7.113 12.205 1.00 11.09 908 TYR B O 1
ATOM 1504 N N . CYS B 2 10 ? 34.343 -6.242 10.125 1.00 10.57 909 CYS B N 1
ATOM 1505 C CA . CYS B 2 10 ? 34.170 -4.879 10.606 1.00 10.21 909 CYS B CA 1
ATOM 1506 C C . CYS B 2 10 ? 32.710 -4.634 10.940 1.00 9.34 909 CYS B C 1
ATOM 1507 O O . CYS B 2 10 ? 31.838 -4.636 10.060 1.00 9.64 909 CYS B O 1
ATOM 1510 N N . ALA B 2 11 ? 32.455 -4.418 12.216 1.00 8.68 910 ALA B N 1
ATOM 1511 C CA . ALA B 2 11 ? 31.101 -4.167 12.721 1.00 8.25 910 ALA B CA 1
ATOM 1512 C C . ALA B 2 11 ? 30.706 -2.690 12.714 1.00 7.95 910 ALA B C 1
ATOM 1513 O O . ALA B 2 11 ? 29.560 -2.363 12.998 1.00 7.88 910 ALA B O 1
ATOM 1515 N N . LEU B 2 12 ? 31.647 -1.797 12.408 1.00 8.00 911 LEU B N 1
ATOM 1516 C CA . LEU B 2 12 ? 31.397 -0.358 12.412 1.00 8.26 911 LEU B CA 1
ATOM 1517 C C . LEU B 2 12 ? 32.362 0.299 11.454 1.00 9.05 911 LEU B C 1
ATOM 1518 O O . LEU B 2 12 ? 33.479 0.686 11.842 1.00 9.34 911 LEU B O 1
ATOM 1523 N N . ARG B 2 13 ? 31.941 0.421 10.201 1.00 9.81 912 ARG B N 1
ATOM 1524 C CA . ARG B 2 13 ? 32.805 1.007 9.166 1.00 11.13 912 ARG B CA 1
ATOM 1525 C C . ARG B 2 13 ? 32.972 2.508 9.363 1.00 11.47 912 ARG B C 1
ATOM 1526 O O . ARG B 2 13 ? 32.130 3.160 9.983 1.00 11.01 912 ARG B O 1
ATOM 1534 N N . ARG B 2 14 ? 34.044 3.055 8.801 1.00 12.67 913 ARG B N 1
ATOM 1535 C CA . ARG B 2 14 ? 34.193 4.510 8.701 1.00 14.20 913 ARG B CA 1
ATOM 1536 C C . ARG B 2 14 ? 32.967 5.136 8.035 1.00 14.52 913 ARG B C 1
ATOM 1537 O O . ARG B 2 14 ? 32.544 4.627 6.996 1.00 16.09 913 ARG B O 1
#

Nearest PDB structures (foldseek):
  5h5r-assembly1_A  TM=1.006E+00  e=5.067E-39  Homo sapiens
  7l8r-assembly2_B  TM=1.002E+00  e=1.024E-35  Homo sapiens
  8xyu-assembly1_A  TM=9.992E-01  e=4.945E-35  synthetic construct
  6elw-assembly1_A  TM=9.894E-01  e=2.403E-35  Homo sapiens
  2gs3-assembly1_A  TM=1.000E+00  e=1.720E-34  Homo sapiens

InterPro domains:
  IPR000889 Glutathione peroxidase [PF00255] (41-148)
  IPR000889 Glutathione peroxidase [PIRSF000303] (26-197)
  IPR000889 Glutathione peroxidase [PS51355] (31-197)
  IPR000889 Glutathione peroxidase [PTHR11592] (33-195)
  IPR000889 Glutathione peroxidase [cd00340] (40-193)
  IPR029759 Glutathione peroxidase active site [PS00460] (61-76)
  IPR029760 Glutathione peroxidase conserved site [PS00763] (98-105)
  IPR036249 Thioredoxin-like superfamily [SSF52833] (40-194)

CATH classification: 3.40.30.10

Solvent-accessible surface area: 8843 Å² total

Foldseek 3Di:
DVDDQPLQPDDFLQQDWAAFLVRHIGRSVVLQQAKEKEFEAFQAVCNVLQLLVVQVCCVVCVVVRYAYEYEYECPAPNRHVDRSVVVVVSSVVSVDPHTGGGHADLDDPRGDSSSVNLQPAPQQADPPGRGQDHGTWMFIAASRRHTDHIDHNPPGVVVCVVPRVVRD/DPDDDDHDDPDDD